Protein AF-A0A8T0IA24-F1 (afdb_monomer)

Structure (mmCIF, N/CA/C/O backbone):
data_AF-A0A8T0IA24-F1
#
_entry.id   AF-A0A8T0IA24-F1
#
loop_
_atom_site.group_PDB
_atom_site.id
_atom_site.type_symbol
_atom_site.label_atom_id
_atom_site.label_alt_id
_atom_site.label_comp_id
_atom_site.label_asym_id
_atom_site.label_entity_id
_atom_site.label_seq_id
_atom_site.pdbx_PDB_ins_code
_atom_site.Cartn_x
_atom_site.Cartn_y
_atom_site.Cartn_z
_atom_site.occupancy
_atom_site.B_iso_or_equiv
_atom_site.auth_seq_id
_atom_site.auth_comp_id
_atom_site.auth_asym_id
_atom_site.auth_atom_id
_atom_site.pdbx_PDB_model_num
ATOM 1 N N . MET A 1 1 ? -1.704 3.290 21.723 1.00 77.25 1 MET A N 1
ATOM 2 C CA . MET A 1 1 ? -1.057 2.267 20.885 1.00 77.25 1 MET A CA 1
ATOM 3 C C . MET A 1 1 ? -0.423 1.276 21.833 1.00 77.25 1 MET A C 1
ATOM 5 O O . MET A 1 1 ? 0.234 1.722 22.770 1.00 77.25 1 MET A O 1
ATOM 9 N N . THR A 1 2 ? -0.726 -0.007 21.672 1.00 87.75 2 THR A N 1
ATOM 10 C CA . THR A 1 2 ? -0.135 -1.087 22.471 1.00 87.75 2 THR A CA 1
ATOM 11 C C . THR A 1 2 ? 1.286 -1.374 21.983 1.00 87.75 2 THR A C 1
ATOM 13 O O . THR A 1 2 ? 1.668 -0.949 20.892 1.00 87.75 2 THR A O 1
ATOM 16 N N . TRP A 1 3 ? 2.086 -2.058 22.801 1.00 87.44 3 TRP A N 1
ATOM 17 C CA . TRP A 1 3 ? 3.454 -2.428 22.429 1.00 87.44 3 TRP A CA 1
ATOM 18 C C . TRP A 1 3 ?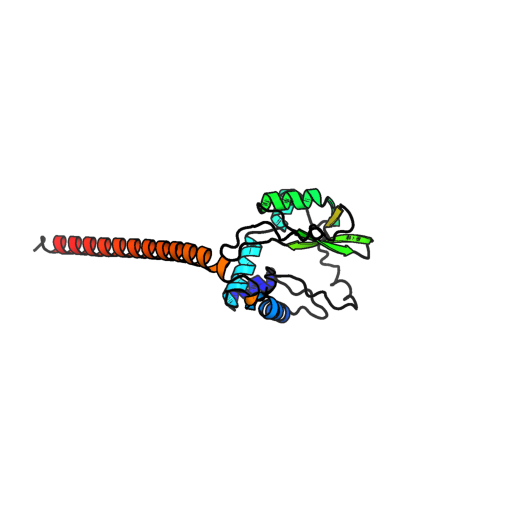 3.467 -3.474 21.300 1.00 87.44 3 TRP A C 1
ATOM 20 O O . TRP A 1 3 ? 4.249 -3.331 20.369 1.00 87.44 3 TRP A O 1
ATOM 30 N N . GLU A 1 4 ? 2.541 -4.439 21.329 1.00 91.81 4 GLU A N 1
ATOM 31 C CA . GLU A 1 4 ? 2.368 -5.471 20.291 1.00 91.81 4 GLU A CA 1
ATOM 32 C C . GLU A 1 4 ? 2.102 -4.840 18.920 1.00 91.81 4 GLU A C 1
ATOM 34 O O . GLU A 1 4 ? 2.810 -5.110 17.953 1.00 91.81 4 GLU A O 1
ATOM 39 N N . LEU A 1 5 ? 1.146 -3.906 18.850 1.00 91.94 5 LEU A N 1
ATOM 40 C CA . LEU A 1 5 ? 0.843 -3.197 17.608 1.00 91.94 5 LEU A CA 1
ATOM 41 C C . LEU A 1 5 ? 2.037 -2.373 17.115 1.00 91.94 5 LEU A C 1
ATO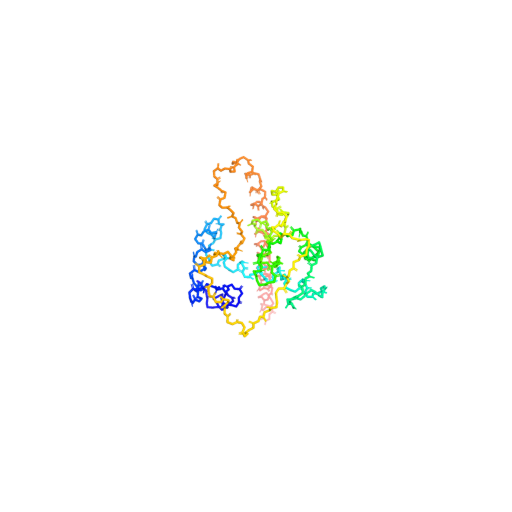M 43 O O . LEU A 1 5 ? 2.276 -2.281 15.916 1.00 91.94 5 LEU A O 1
ATOM 47 N N . GLN A 1 6 ? 2.805 -1.776 18.026 1.00 91.12 6 GLN A N 1
ATOM 48 C CA . GLN A 1 6 ? 3.988 -1.013 17.647 1.00 91.12 6 GLN A CA 1
ATOM 49 C C . GLN A 1 6 ? 5.076 -1.906 17.032 1.00 91.12 6 GLN A C 1
ATOM 51 O O . GLN A 1 6 ? 5.704 -1.490 16.060 1.00 91.12 6 GLN A O 1
ATOM 56 N N . GLU A 1 7 ? 5.296 -3.114 17.555 1.00 92.38 7 GLU A N 1
ATOM 57 C CA . GLU A 1 7 ? 6.232 -4.081 16.964 1.00 92.38 7 GLU A CA 1
ATOM 58 C C . GLU A 1 7 ? 5.786 -4.509 15.562 1.00 92.38 7 GLU A C 1
ATOM 60 O O . GLU A 1 7 ? 6.588 -4.494 14.625 1.00 92.38 7 GLU A O 1
ATOM 65 N N . GLU A 1 8 ? 4.494 -4.782 15.387 1.00 92.25 8 GLU A N 1
ATOM 66 C CA . GLU A 1 8 ? 3.909 -5.112 14.087 1.00 92.25 8 GLU A CA 1
ATOM 67 C C . GLU A 1 8 ? 4.061 -3.974 13.069 1.00 92.25 8 GLU A C 1
ATOM 69 O O . GLU A 1 8 ? 4.509 -4.175 11.935 1.00 92.25 8 GLU A O 1
ATOM 74 N N . MET A 1 9 ? 3.777 -2.739 13.485 1.00 91.38 9 MET A N 1
ATOM 75 C CA . MET A 1 9 ? 3.964 -1.556 12.647 1.00 91.38 9 MET A CA 1
ATOM 76 C C . MET A 1 9 ? 5.438 -1.309 12.307 1.00 91.38 9 M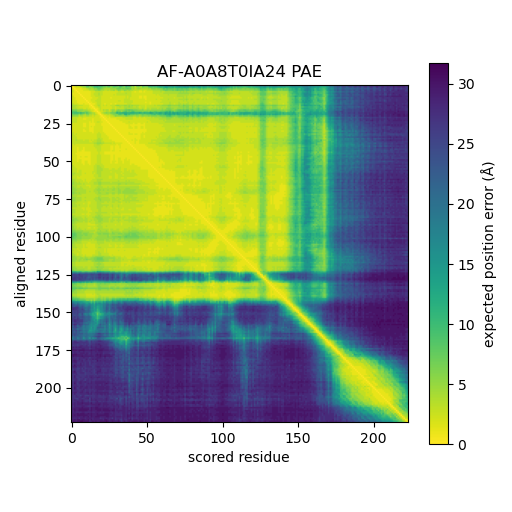ET A C 1
ATOM 78 O O . MET A 1 9 ? 5.743 -0.888 11.192 1.00 91.38 9 MET A O 1
ATOM 82 N N . LEU A 1 10 ? 6.373 -1.593 13.219 1.00 90.44 10 LEU A N 1
ATOM 83 C CA . LEU A 1 10 ? 7.811 -1.518 12.935 1.00 90.44 10 LEU A CA 1
ATOM 84 C C . LEU A 1 10 ? 8.279 -2.580 11.940 1.00 90.44 10 LEU A C 1
ATOM 86 O O . LEU A 1 10 ? 9.294 -2.366 11.285 1.00 90.44 10 LEU A O 1
ATOM 90 N N . ALA A 1 11 ? 7.580 -3.707 11.821 1.00 87.31 11 ALA A N 1
ATOM 91 C CA . ALA A 1 11 ? 7.910 -4.738 10.846 1.00 87.31 11 ALA A CA 1
ATOM 92 C C . ALA A 1 11 ? 7.288 -4.455 9.469 1.00 87.31 11 ALA A C 1
ATOM 94 O O . ALA A 1 11 ? 7.939 -4.666 8.447 1.00 87.31 11 ALA A O 1
ATOM 95 N N . LYS A 1 12 ? 6.039 -3.973 9.436 1.00 87.38 12 LYS A N 1
ATOM 96 C CA . LYS A 1 12 ? 5.219 -3.916 8.209 1.00 87.38 12 LYS A CA 1
ATOM 97 C C . LYS A 1 12 ? 5.000 -2.517 7.657 1.00 87.38 12 LYS A C 1
ATOM 99 O O . LYS A 1 12 ? 4.718 -2.362 6.476 1.00 87.38 12 LYS A O 1
ATOM 104 N N . TRP A 1 13 ? 5.163 -1.490 8.483 1.00 89.56 13 TRP A N 1
ATOM 105 C CA . TRP A 1 13 ? 4.909 -0.102 8.108 1.00 89.56 13 TRP A CA 1
ATOM 106 C C . TRP A 1 13 ? 6.083 0.799 8.480 1.00 89.56 13 TRP A C 1
ATOM 108 O O . TRP A 1 13 ? 5.983 1.774 9.235 1.00 89.56 13 TRP A O 1
ATOM 118 N N . ILE A 1 14 ? 7.234 0.436 7.927 1.00 86.81 14 ILE A N 1
ATOM 119 C CA . ILE A 1 14 ? 8.500 1.119 8.155 1.00 86.81 14 ILE A CA 1
ATOM 120 C C . ILE A 1 14 ? 8.559 2.478 7.463 1.00 86.81 14 ILE A C 1
ATOM 122 O O . ILE A 1 14 ? 8.051 2.682 6.363 1.00 86.81 14 ILE A O 1
ATOM 126 N N . SER A 1 15 ? 9.267 3.412 8.093 1.00 83.25 15 SER A N 1
ATOM 127 C CA . SER A 1 15 ? 9.655 4.662 7.448 1.00 83.25 15 SER A CA 1
ATOM 128 C C . SER A 1 15 ? 10.980 4.477 6.716 1.00 83.25 15 SER A C 1
ATOM 130 O O . SER A 1 15 ? 11.997 4.166 7.333 1.00 83.25 15 SER A O 1
ATOM 132 N N . LEU A 1 16 ? 10.979 4.721 5.407 1.00 83.62 16 LEU A N 1
ATOM 133 C CA . LEU A 1 16 ? 12.184 4.733 4.569 1.00 83.62 16 LEU A CA 1
ATOM 134 C C . LEU A 1 16 ? 12.768 6.150 4.406 1.00 83.62 16 LEU A C 1
ATOM 136 O O . LEU A 1 16 ? 13.529 6.413 3.476 1.00 83.62 16 LEU A O 1
ATOM 140 N N . SER A 1 17 ? 12.397 7.086 5.289 1.00 77.75 17 SER A N 1
ATOM 141 C CA . SER A 1 17 ? 12.823 8.480 5.186 1.00 77.75 17 SER A CA 1
ATOM 142 C C . SER A 1 17 ? 14.300 8.682 5.552 1.00 77.75 17 SER A C 1
ATOM 144 O O . SER A 1 17 ? 14.882 8.002 6.401 1.00 77.75 17 SER A O 1
ATOM 146 N N . CYS A 1 18 ? 14.911 9.670 4.896 1.00 74.38 18 CYS A N 1
ATOM 147 C CA . CYS A 1 18 ? 16.266 10.147 5.162 1.00 74.38 18 CYS A CA 1
ATOM 148 C C . CYS A 1 18 ? 16.233 11.427 6.020 1.00 74.38 18 CYS A C 1
ATOM 150 O O . CYS A 1 18 ? 15.286 12.206 5.907 1.00 74.38 18 CYS A O 1
ATOM 152 N N . PRO A 1 19 ? 17.275 11.726 6.828 1.00 76.25 19 PRO A N 1
ATOM 153 C CA . PRO A 1 19 ? 18.548 11.006 6.989 1.00 76.25 19 PRO A CA 1
ATOM 154 C C . PRO A 1 19 ? 18.501 9.841 7.990 1.00 76.25 19 PRO A C 1
ATOM 156 O O . PRO A 1 19 ? 19.468 9.089 8.101 1.00 76.25 19 PRO A O 1
ATOM 159 N N . LYS A 1 20 ? 17.413 9.709 8.751 1.00 78.38 20 LYS A N 1
ATOM 160 C CA . LYS A 1 20 ? 17.150 8.576 9.640 1.00 78.38 20 LYS A CA 1
ATOM 161 C C . LYS A 1 20 ? 15.673 8.201 9.515 1.00 78.38 20 LYS A C 1
ATOM 163 O O . LYS A 1 20 ? 14.861 9.128 9.485 1.00 78.38 20 LYS A O 1
ATOM 168 N N . PRO A 1 21 ? 15.337 6.900 9.540 1.00 82.31 21 PRO A N 1
ATOM 169 C CA . PRO A 1 21 ? 13.958 6.446 9.640 1.00 82.31 21 PRO A CA 1
ATOM 170 C C . PRO A 1 21 ? 13.218 7.146 10.781 1.00 82.31 21 PRO A C 1
ATOM 172 O O . PRO A 1 21 ? 13.741 7.246 11.894 1.00 82.31 21 PRO A O 1
ATOM 175 N N . ASN A 1 22 ? 11.993 7.599 10.516 1.00 87.19 22 ASN A N 1
ATOM 176 C CA . ASN A 1 22 ? 11.106 8.165 11.532 1.00 87.19 22 ASN A CA 1
ATOM 177 C C . ASN A 1 22 ? 9.713 7.510 11.469 1.00 87.19 22 ASN A C 1
ATOM 179 O O . ASN A 1 22 ? 8.781 8.115 10.929 1.00 87.19 22 ASN A O 1
ATOM 183 N N . PRO A 1 23 ? 9.561 6.276 11.994 1.00 89.50 23 PRO A N 1
ATOM 184 C CA . PRO A 1 23 ? 8.293 5.548 11.958 1.00 89.50 23 PRO A CA 1
ATOM 185 C C . PRO A 1 23 ? 7.157 6.303 12.657 1.00 89.50 23 PRO A C 1
ATOM 187 O O . PRO A 1 23 ? 6.099 6.494 12.070 1.00 89.50 23 PRO A O 1
ATOM 190 N N . GLU A 1 24 ? 7.391 6.847 13.855 1.00 90.88 24 GLU A N 1
ATOM 191 C CA . GLU A 1 24 ? 6.359 7.601 14.582 1.00 90.88 24 GLU A CA 1
ATOM 192 C C . GLU A 1 24 ? 5.884 8.844 13.819 1.00 90.88 24 GLU A C 1
ATOM 194 O O . GLU A 1 24 ? 4.693 9.165 13.823 1.00 90.88 24 GLU A O 1
ATOM 199 N N . GLY A 1 25 ? 6.809 9.544 13.154 1.00 90.81 25 GLY A N 1
ATOM 200 C CA . GLY A 1 25 ? 6.493 10.682 12.298 1.00 90.81 25 GLY A CA 1
ATOM 201 C C . GLY A 1 25 ? 5.598 10.291 11.125 1.00 90.81 25 GLY A C 1
ATOM 202 O O . GLY A 1 25 ? 4.593 10.967 10.898 1.00 90.81 25 GLY A O 1
ATOM 203 N N . LEU A 1 26 ? 5.926 9.186 10.444 1.00 90.00 26 LEU A N 1
ATOM 204 C CA . LEU A 1 26 ? 5.108 8.609 9.375 1.00 90.00 26 LEU A CA 1
ATOM 205 C C . LEU A 1 26 ? 3.709 8.263 9.895 1.00 90.00 26 LEU A C 1
ATOM 207 O O . LEU A 1 26 ? 2.721 8.786 9.394 1.00 90.00 26 LEU A O 1
ATOM 211 N N . TRP A 1 27 ? 3.605 7.470 10.961 1.00 93.38 27 TRP A N 1
ATOM 212 C CA . TRP A 1 27 ? 2.305 7.043 11.485 1.00 93.38 27 TRP A CA 1
ATOM 213 C C . TRP A 1 27 ? 1.459 8.231 11.956 1.00 93.38 27 TRP A C 1
ATOM 215 O O . TRP A 1 27 ? 0.252 8.275 11.745 1.00 93.38 27 TRP A O 1
ATOM 225 N N . ASN A 1 28 ? 2.068 9.241 12.581 1.00 93.69 28 ASN A N 1
ATOM 226 C CA . ASN A 1 28 ? 1.348 10.448 12.979 1.00 93.69 28 ASN A CA 1
ATOM 227 C C . ASN A 1 28 ? 0.878 11.281 11.776 1.00 93.69 28 ASN A C 1
ATOM 229 O O . ASN A 1 28 ? -0.198 11.875 11.850 1.00 93.69 28 ASN A O 1
ATOM 233 N N . HIS A 1 29 ? 1.662 11.342 10.695 1.00 90.12 29 HIS A N 1
ATOM 234 C CA . HIS A 1 29 ? 1.253 11.983 9.444 1.00 90.12 29 HIS A CA 1
ATOM 235 C C . HIS A 1 29 ? 0.041 11.268 8.843 1.00 90.12 29 HIS A C 1
ATOM 237 O O . HIS A 1 29 ? -0.993 11.898 8.626 1.00 90.12 29 HIS A O 1
ATOM 243 N N . GLU A 1 30 ? 0.148 9.952 8.675 1.00 91.38 30 GLU A N 1
ATOM 244 C CA . GLU A 1 30 ? -0.886 9.099 8.089 1.00 91.38 30 GLU A CA 1
ATOM 245 C C . GLU A 1 30 ? -2.183 9.138 8.904 1.00 91.38 30 GLU A C 1
ATOM 247 O O . GLU A 1 30 ? -3.264 9.335 8.354 1.00 91.38 30 GLU A O 1
ATOM 252 N N . TRP A 1 31 ? -2.090 9.086 10.236 1.00 92.81 31 TRP A N 1
ATOM 253 C CA . TRP A 1 31 ? -3.255 9.277 11.100 1.00 92.81 31 TRP A CA 1
ATOM 254 C C . TRP A 1 31 ? -3.908 10.648 10.890 1.00 92.81 31 TRP A C 1
ATOM 256 O O . TRP A 1 31 ? -5.110 10.732 10.667 1.00 92.81 31 TRP A O 1
ATOM 266 N N . LYS A 1 32 ? -3.135 11.739 10.960 1.00 92.25 32 LYS A N 1
ATOM 267 C CA . LYS A 1 32 ? -3.691 13.099 10.879 1.00 92.25 32 LYS A CA 1
ATOM 268 C C . LYS A 1 32 ? -4.314 13.413 9.527 1.00 92.25 32 LYS A C 1
ATOM 270 O O . LYS A 1 32 ? -5.259 14.196 9.491 1.00 92.25 32 LYS A O 1
ATOM 275 N N . LYS A 1 33 ? -3.735 12.882 8.453 1.00 86.56 33 LYS A N 1
ATOM 276 C CA . LYS A 1 33 ? -4.119 13.187 7.075 1.00 86.56 33 LYS A CA 1
ATOM 277 C C . LYS A 1 33 ? -5.202 12.250 6.544 1.00 86.56 33 LYS A C 1
ATOM 279 O O . LYS A 1 33 ? -6.047 12.709 5.786 1.00 86.56 33 LYS A O 1
ATOM 284 N N . HIS A 1 34 ? -5.168 10.976 6.927 1.00 87.12 34 HIS A N 1
ATOM 285 C CA . HIS A 1 34 ? -6.049 9.942 6.385 1.00 87.12 34 HIS A CA 1
ATOM 286 C C . HIS A 1 34 ? -6.924 9.320 7.478 1.00 87.12 34 HIS A C 1
ATOM 288 O O . HIS A 1 34 ? -8.146 9.315 7.355 1.00 87.12 34 HIS A O 1
ATOM 294 N N . GLY A 1 35 ? -6.326 8.894 8.593 1.00 89.06 35 GLY A N 1
ATOM 295 C CA . GLY A 1 35 ? -7.056 8.224 9.676 1.00 89.06 35 GLY A CA 1
ATOM 296 C C . GLY A 1 35 ? -8.181 9.052 10.305 1.00 89.06 35 GLY A C 1
ATOM 297 O O . GLY A 1 35 ? -9.268 8.529 10.538 1.00 89.06 35 GLY A O 1
ATOM 298 N N . THR A 1 36 ? -7.979 10.359 10.490 1.00 91.81 36 THR A N 1
ATOM 299 C CA . THR A 1 36 ? -8.996 11.293 11.020 1.00 91.81 36 THR A CA 1
ATOM 300 C C . THR A 1 36 ? -10.220 11.473 10.119 1.00 91.81 36 THR A C 1
ATOM 302 O O . THR A 1 36 ? -11.227 12.007 10.579 1.00 91.81 36 THR A O 1
ATOM 305 N N . CYS A 1 37 ? -10.149 11.045 8.857 1.00 87.88 37 CYS A N 1
ATOM 306 C CA . CYS A 1 37 ? -11.269 11.065 7.914 1.00 87.88 37 CYS A CA 1
ATOM 307 C C . CYS A 1 37 ? -12.043 9.738 7.882 1.00 87.88 37 CYS A C 1
ATOM 309 O O . CYS A 1 37 ? -13.034 9.610 7.160 1.00 87.88 37 CYS A O 1
ATOM 311 N N . THR A 1 38 ? -11.614 8.755 8.672 1.00 87.56 38 THR A N 1
ATOM 312 C CA . THR A 1 38 ? -12.340 7.503 8.879 1.00 87.56 38 THR A CA 1
ATOM 313 C C . THR A 1 38 ? -13.280 7.617 10.081 1.00 87.56 38 THR A C 1
ATOM 315 O O . THR A 1 38 ? -13.226 8.573 10.852 1.00 87.56 38 THR A O 1
ATOM 318 N N . TRP A 1 39 ? -14.167 6.637 10.244 1.00 89.12 39 TRP A N 1
ATOM 319 C CA . TRP A 1 39 ? -15.018 6.518 11.433 1.00 89.12 39 TRP A CA 1
ATOM 320 C C . TRP A 1 39 ? -14.285 5.880 12.628 1.00 89.12 39 TRP A C 1
ATOM 322 O O . TRP A 1 39 ? -14.849 5.803 13.717 1.00 89.12 39 TRP A O 1
ATOM 332 N N . MET A 1 40 ? -13.047 5.419 12.428 1.00 93.06 40 MET A N 1
ATOM 333 C CA . MET A 1 40 ? -12.259 4.690 13.417 1.00 93.06 40 MET A CA 1
ATOM 334 C C . MET A 1 40 ? -11.505 5.642 14.347 1.00 93.06 40 MET A C 1
ATOM 336 O O . MET A 1 40 ? -11.063 6.722 13.947 1.00 93.06 40 MET A O 1
ATOM 340 N N . ASP A 1 41 ? -11.288 5.215 15.591 1.00 95.31 41 ASP A N 1
ATOM 341 C CA . ASP A 1 41 ? -10.271 5.832 16.435 1.00 95.31 41 ASP A CA 1
ATOM 342 C C . ASP A 1 41 ? -8.853 5.429 15.981 1.00 95.31 41 ASP A C 1
ATOM 344 O O . ASP A 1 41 ? -8.651 4.569 15.120 1.00 95.31 41 ASP A O 1
ATOM 348 N N . ARG A 1 42 ? -7.840 6.067 16.575 1.00 94.56 42 ARG A N 1
ATOM 349 C CA . ARG A 1 42 ? -6.442 5.877 16.178 1.00 94.56 42 ARG A CA 1
ATOM 350 C C . ARG A 1 42 ? -5.949 4.446 16.355 1.00 94.56 42 ARG A C 1
ATOM 352 O O . ARG A 1 42 ? -5.142 4.009 15.545 1.00 94.56 42 ARG A O 1
ATOM 359 N N . LEU A 1 43 ? -6.344 3.765 17.427 1.00 95.88 43 LEU A N 1
ATOM 360 C CA . LEU A 1 43 ? -5.917 2.393 17.681 1.00 95.88 43 LEU A CA 1
ATOM 361 C C . LEU A 1 43 ? -6.537 1.467 16.632 1.00 95.88 43 LEU A C 1
ATOM 363 O O . LEU A 1 43 ? -5.791 0.836 15.887 1.00 95.88 43 LEU A O 1
ATOM 367 N N . THR A 1 44 ? -7.864 1.519 16.499 1.00 94.69 44 THR A N 1
ATOM 368 C CA . THR A 1 44 ? -8.633 0.712 15.541 1.00 94.69 44 THR A CA 1
ATOM 369 C C . THR A 1 44 ? -8.142 0.910 14.102 1.00 94.69 44 THR A C 1
ATOM 371 O O . THR A 1 44 ? -7.994 -0.055 13.358 1.00 94.69 44 THR A O 1
ATOM 374 N N . TYR A 1 45 ? -7.800 2.143 13.713 1.00 94.25 45 TYR A N 1
ATOM 375 C CA . TYR A 1 45 ? -7.246 2.452 12.390 1.00 94.25 45 TYR A CA 1
ATOM 376 C C . TYR A 1 45 ? -5.943 1.701 12.086 1.00 94.25 45 TYR A C 1
ATOM 378 O O . TYR A 1 45 ? -5.783 1.144 11.000 1.00 94.25 45 TYR A O 1
ATOM 386 N N . PHE A 1 46 ? -5.000 1.686 13.031 1.00 95.62 46 PHE A N 1
ATOM 387 C CA . PHE A 1 46 ? -3.718 1.011 12.827 1.00 95.62 46 PHE A CA 1
ATOM 388 C C . PHE A 1 46 ? -3.841 -0.508 12.916 1.00 95.62 46 PHE A C 1
ATOM 390 O O . PHE A 1 46 ? -3.206 -1.195 12.122 1.00 95.62 46 PHE A O 1
ATOM 397 N N . GLU A 1 47 ? -4.665 -1.028 13.827 1.00 95.38 47 GLU A N 1
ATOM 398 C CA . GLU A 1 47 ? -4.953 -2.467 13.906 1.00 95.38 47 GLU A CA 1
ATOM 399 C C . GLU A 1 47 ? -5.577 -2.964 12.601 1.00 95.38 47 GLU A C 1
ATOM 401 O O . GLU A 1 47 ? -5.096 -3.933 12.017 1.00 95.38 47 GLU A O 1
ATOM 406 N N . THR A 1 48 ? -6.561 -2.226 12.080 1.00 94.56 48 THR A N 1
ATOM 407 C CA . THR A 1 48 ? -7.197 -2.517 10.790 1.00 94.56 48 THR A CA 1
ATOM 408 C C . THR A 1 48 ? -6.181 -2.480 9.652 1.00 94.56 48 THR A C 1
ATOM 410 O O . THR A 1 48 ? -6.120 -3.409 8.857 1.00 94.56 48 THR A O 1
ATOM 413 N N . ALA A 1 49 ? -5.329 -1.454 9.575 1.00 93.69 49 ALA A N 1
ATOM 414 C CA . ALA A 1 49 ? -4.317 -1.367 8.521 1.00 93.69 49 ALA A CA 1
ATOM 415 C C . ALA A 1 49 ? -3.339 -2.561 8.528 1.00 93.69 49 ALA A C 1
ATOM 417 O O . ALA A 1 49 ? -2.985 -3.070 7.465 1.00 93.69 49 ALA A O 1
ATOM 418 N N . ILE A 1 50 ? -2.921 -3.026 9.711 1.00 95.12 50 ILE A N 1
ATOM 419 C CA . ILE A 1 50 ? -2.051 -4.203 9.843 1.00 95.12 50 ILE A CA 1
ATOM 420 C C . ILE A 1 50 ? -2.792 -5.495 9.478 1.00 95.12 50 ILE A C 1
ATOM 422 O O . ILE A 1 50 ? -2.214 -6.332 8.783 1.00 95.12 50 ILE A O 1
ATOM 426 N N . ALA A 1 51 ? -4.053 -5.651 9.890 1.00 94.44 51 ALA A N 1
ATOM 427 C CA . ALA A 1 51 ? -4.883 -6.796 9.511 1.00 94.44 51 ALA A CA 1
ATOM 428 C C . ALA A 1 51 ? -5.068 -6.875 7.985 1.00 94.44 51 ALA A C 1
ATOM 430 O O . ALA A 1 51 ? -4.782 -7.902 7.381 1.00 94.44 51 ALA A O 1
ATOM 431 N N . LEU A 1 52 ? -5.395 -5.759 7.331 1.00 94.69 52 LEU A N 1
ATOM 432 C CA . LEU A 1 52 ? -5.557 -5.713 5.875 1.00 94.69 52 LEU A CA 1
ATOM 433 C C . LEU A 1 52 ? -4.259 -6.031 5.123 1.00 94.69 52 LEU A C 1
ATOM 435 O O . LEU A 1 52 ? -4.293 -6.688 4.086 1.00 94.69 52 LEU A O 1
ATOM 439 N N . HIS A 1 53 ? -3.102 -5.610 5.642 1.00 92.06 53 HIS A N 1
ATOM 440 C CA . HIS A 1 53 ? -1.811 -6.000 5.070 1.00 92.06 53 HIS A CA 1
ATOM 441 C C . HIS A 1 53 ? -1.590 -7.524 5.127 1.00 92.06 53 HIS A C 1
ATOM 443 O O . HIS A 1 53 ? -0.922 -8.083 4.258 1.00 92.06 53 HIS A O 1
ATOM 449 N N . HIS A 1 54 ? -2.108 -8.203 6.152 1.00 90.38 54 HIS A N 1
ATOM 450 C CA . HIS A 1 54 ? -2.069 -9.663 6.221 1.00 90.38 54 HIS A CA 1
ATOM 451 C C . HIS A 1 54 ? -3.035 -10.322 5.247 1.00 90.38 54 HIS A C 1
ATOM 453 O O . HIS A 1 54 ? -2.623 -11.220 4.517 1.00 90.38 54 HIS A O 1
ATOM 459 N N . ASP A 1 55 ? -4.287 -9.874 5.241 1.00 91.44 55 ASP A N 1
ATOM 460 C CA . ASP A 1 55 ? -5.347 -10.486 4.442 1.00 91.44 55 ASP A CA 1
ATOM 461 C C . ASP A 1 55 ? -5.057 -10.351 2.939 1.00 91.44 55 ASP A C 1
ATOM 463 O O . ASP A 1 55 ? -5.257 -11.289 2.167 1.00 91.44 55 ASP A O 1
ATOM 467 N N . TYR A 1 56 ? -4.482 -9.216 2.528 1.00 92.56 56 TYR A N 1
ATOM 468 C CA . TYR A 1 56 ? -4.134 -8.923 1.139 1.00 92.56 56 TYR A CA 1
ATOM 469 C C . TYR A 1 56 ? -2.620 -8.957 0.894 1.00 92.56 56 TYR A C 1
ATOM 471 O O . TYR A 1 56 ? -2.011 -7.986 0.433 1.00 92.56 56 TYR A O 1
ATOM 479 N N . ASN A 1 57 ? -1.992 -10.095 1.195 1.00 94.31 57 ASN A N 1
ATOM 480 C CA . ASN A 1 57 ? -0.551 -10.291 1.039 1.00 94.31 57 ASN A CA 1
ATOM 481 C C . ASN A 1 57 ? -0.103 -10.338 -0.440 1.00 94.31 57 ASN A C 1
ATOM 483 O O . ASN A 1 57 ? 0.028 -11.396 -1.055 1.00 94.31 57 ASN A O 1
ATOM 487 N N . ILE A 1 58 ? 0.190 -9.164 -1.005 1.00 94.88 58 ILE A N 1
ATOM 488 C CA . ILE A 1 58 ? 0.612 -8.982 -2.406 1.00 94.88 58 ILE A CA 1
ATOM 489 C C . ILE A 1 58 ? 1.856 -9.804 -2.768 1.00 94.88 58 ILE A C 1
ATOM 491 O O . ILE A 1 58 ? 1.955 -10.342 -3.871 1.00 94.88 58 ILE A O 1
ATOM 495 N N . LEU A 1 59 ? 2.827 -9.901 -1.856 1.00 92.94 59 LEU A N 1
ATOM 496 C CA . LEU A 1 59 ? 4.063 -10.625 -2.140 1.00 92.94 59 LEU A CA 1
ATOM 497 C C . LEU A 1 59 ? 3.814 -12.135 -2.226 1.00 92.94 59 LEU A C 1
ATOM 499 O O . LEU A 1 59 ? 4.385 -12.804 -3.084 1.00 92.94 59 LEU A O 1
ATOM 503 N N . GLU A 1 60 ? 2.947 -12.662 -1.366 1.00 95.00 60 GLU A N 1
ATOM 504 C CA . GLU A 1 60 ? 2.504 -14.054 -1.436 1.00 95.00 60 GLU A CA 1
ATOM 505 C C . GLU A 1 60 ? 1.737 -14.342 -2.725 1.00 95.00 60 GLU A C 1
ATOM 507 O O . GLU A 1 60 ? 2.065 -15.317 -3.400 1.00 95.00 60 GLU A O 1
ATOM 512 N N . ALA A 1 61 ? 0.812 -13.460 -3.120 1.00 96.44 61 ALA A N 1
ATOM 513 C CA . ALA A 1 61 ? 0.087 -13.575 -4.384 1.00 96.44 61 ALA A CA 1
ATOM 514 C C . ALA A 1 61 ? 1.043 -13.733 -5.579 1.00 96.44 61 ALA A C 1
ATOM 516 O O . ALA A 1 61 ? 0.896 -14.646 -6.390 1.00 96.44 61 ALA A O 1
ATOM 517 N N . PHE A 1 62 ? 2.082 -12.897 -5.651 1.00 97.06 62 PHE A N 1
ATOM 518 C CA . PHE A 1 62 ? 3.109 -13.014 -6.685 1.00 97.06 62 PHE A CA 1
ATOM 519 C C . PHE A 1 62 ? 3.934 -14.300 -6.573 1.00 97.06 62 PHE A C 1
ATOM 521 O O . PHE A 1 62 ? 4.176 -14.963 -7.583 1.00 97.06 62 PHE A O 1
ATOM 528 N N . HIS A 1 63 ? 4.347 -14.688 -5.367 1.00 96.69 63 HIS A N 1
ATOM 529 C CA . HIS A 1 63 ? 5.153 -15.892 -5.165 1.00 96.69 63 HIS A CA 1
ATOM 530 C C . HIS A 1 63 ? 4.426 -17.179 -5.567 1.00 96.69 63 HIS A C 1
ATOM 532 O O . HIS A 1 63 ? 5.075 -18.086 -6.095 1.00 96.69 63 HIS A O 1
ATOM 538 N N . LEU A 1 64 ? 3.112 -17.266 -5.334 1.00 97.12 64 LEU A N 1
ATOM 539 C CA . LEU A 1 64 ? 2.289 -18.413 -5.735 1.00 97.12 64 LEU A CA 1
ATOM 540 C C . LEU A 1 64 ? 2.307 -18.633 -7.256 1.00 97.12 64 LEU A C 1
ATOM 542 O O . LEU A 1 64 ? 2.284 -19.775 -7.707 1.00 97.12 64 LEU A O 1
ATOM 546 N N . GLU A 1 65 ? 2.459 -17.555 -8.026 1.00 97.75 65 GLU A N 1
ATOM 547 C CA . GLU A 1 65 ? 2.532 -17.562 -9.493 1.00 97.75 65 GLU A CA 1
ATOM 548 C C . GLU A 1 65 ? 3.977 -17.475 -10.027 1.00 97.75 65 GLU A C 1
ATOM 550 O O . GLU A 1 65 ? 4.216 -17.264 -11.216 1.00 97.75 65 GLU A O 1
ATOM 555 N N . GLY A 1 66 ? 4.977 -17.650 -9.157 1.00 97.12 66 GLY A N 1
ATOM 556 C CA . GLY A 1 66 ? 6.389 -17.670 -9.546 1.00 97.12 66 GLY A CA 1
ATOM 557 C C . GLY A 1 66 ? 6.977 -16.303 -9.921 1.00 97.12 66 GLY A C 1
ATOM 558 O O . GLY A 1 66 ? 8.000 -16.244 -10.609 1.00 97.12 66 GLY A O 1
ATOM 559 N N . ILE A 1 67 ? 6.359 -15.210 -9.474 1.00 96.88 67 ILE A N 1
ATOM 560 C CA . ILE A 1 67 ? 6.823 -13.832 -9.664 1.00 96.88 67 ILE A CA 1
ATOM 561 C C . ILE A 1 67 ? 7.577 -13.395 -8.405 1.00 96.88 67 ILE A C 1
ATOM 563 O O . ILE A 1 67 ? 7.030 -13.427 -7.308 1.00 96.88 67 ILE A O 1
ATOM 567 N N . TYR A 1 68 ? 8.833 -12.963 -8.552 1.00 95.81 68 TYR A N 1
ATOM 568 C CA . TYR A 1 68 ? 9.715 -12.640 -7.422 1.00 95.81 68 TYR A CA 1
ATOM 569 C C . TYR A 1 68 ? 10.396 -11.268 -7.568 1.00 95.81 68 TYR A C 1
ATOM 571 O O . TYR A 1 68 ? 10.732 -10.876 -8.693 1.00 95.81 68 TYR A O 1
ATOM 579 N N . PRO A 1 69 ? 10.706 -10.577 -6.450 1.00 93.38 69 PRO A N 1
ATOM 580 C CA . PRO A 1 69 ? 11.575 -9.398 -6.425 1.00 93.38 69 PRO A CA 1
ATOM 581 C C . PRO A 1 69 ? 13.032 -9.804 -6.682 1.00 93.38 69 PRO A C 1
ATOM 583 O O . PRO A 1 69 ? 13.841 -9.922 -5.767 1.00 93.38 69 PRO A O 1
ATOM 586 N N . ASN A 1 70 ? 13.366 -10.084 -7.937 1.00 93.62 70 ASN A N 1
ATOM 587 C CA . ASN A 1 70 ? 14.652 -10.656 -8.354 1.00 93.62 70 ASN A CA 1
ATOM 588 C C . ASN A 1 70 ? 15.357 -9.808 -9.429 1.00 93.62 70 ASN A C 1
ATOM 590 O O . ASN A 1 70 ? 16.232 -10.296 -10.143 1.00 93.62 70 ASN A O 1
ATOM 594 N N . GLY A 1 71 ? 14.936 -8.550 -9.595 1.00 92.56 71 GLY A N 1
ATOM 595 C CA . GLY A 1 71 ? 15.484 -7.634 -10.592 1.00 92.56 71 GLY A CA 1
ATOM 596 C C . GLY A 1 71 ? 15.057 -7.939 -12.031 1.00 92.56 71 GLY A C 1
ATOM 597 O O . GLY A 1 71 ? 15.658 -7.406 -12.964 1.00 92.56 71 GLY A O 1
ATOM 598 N N . GLN A 1 72 ? 14.047 -8.789 -12.242 1.00 95.25 72 GLN A N 1
ATOM 599 C CA . GLN A 1 72 ? 13.516 -9.089 -13.573 1.00 95.25 72 GLN A CA 1
ATOM 600 C C . GLN A 1 72 ? 12.391 -8.135 -13.987 1.00 95.25 72 GLN A C 1
ATOM 602 O O . GLN A 1 72 ? 11.780 -7.445 -13.170 1.00 95.25 72 GLN A O 1
ATOM 607 N N . MET A 1 73 ? 12.128 -8.109 -15.295 1.00 97.06 73 MET A N 1
ATOM 608 C CA . MET A 1 73 ? 11.023 -7.366 -15.898 1.00 97.06 73 MET A CA 1
ATOM 609 C C . MET A 1 73 ? 9.810 -8.282 -16.065 1.00 97.06 73 MET A C 1
ATOM 611 O O . MET A 1 73 ? 9.903 -9.286 -16.775 1.00 97.06 73 MET A O 1
ATOM 615 N N . TYR A 1 74 ? 8.667 -7.885 -15.520 1.00 97.31 74 TYR A N 1
ATOM 616 C CA . TYR A 1 74 ? 7.399 -8.606 -15.648 1.00 97.31 74 TYR A CA 1
ATOM 617 C C . TYR A 1 74 ? 6.415 -7.812 -16.506 1.00 97.31 74 TYR A C 1
ATOM 619 O O . TYR A 1 74 ? 6.458 -6.579 -16.513 1.00 97.31 74 TYR A O 1
ATOM 627 N N . ASP A 1 75 ? 5.568 -8.509 -17.262 1.00 96.56 75 ASP A N 1
ATOM 628 C CA . ASP A 1 75 ? 4.476 -7.893 -18.013 1.00 96.56 75 ASP A CA 1
ATOM 629 C C . ASP A 1 75 ? 3.392 -7.398 -17.049 1.00 96.56 75 ASP A C 1
ATOM 631 O O . ASP A 1 75 ? 2.951 -8.114 -16.156 1.00 96.56 75 ASP A O 1
ATOM 635 N N . LEU A 1 76 ? 2.972 -6.142 -17.214 1.00 93.81 76 LEU A N 1
ATOM 636 C CA . LEU A 1 76 ? 1.985 -5.509 -16.337 1.00 93.81 76 LEU A CA 1
ATOM 637 C C . LEU A 1 76 ? 0.642 -6.230 -16.390 1.00 93.81 76 LEU A C 1
ATOM 639 O O . LEU A 1 76 ? -0.029 -6.314 -15.371 1.00 93.81 76 LEU A O 1
ATOM 643 N N . LEU A 1 77 ? 0.264 -6.758 -17.558 1.00 93.19 77 LEU A N 1
ATOM 644 C CA . LEU A 1 77 ? -0.964 -7.536 -17.701 1.00 93.19 77 LEU A CA 1
ATOM 645 C C . LEU A 1 77 ? -0.933 -8.792 -16.822 1.00 93.19 77 LEU A C 1
ATOM 647 O O . LEU A 1 77 ? -1.913 -9.065 -16.138 1.00 93.19 77 LEU A O 1
ATOM 651 N N . ASP A 1 78 ? 0.198 -9.501 -16.795 1.00 95.56 78 ASP A N 1
ATOM 652 C CA . ASP A 1 78 ? 0.364 -10.691 -15.959 1.00 95.56 78 ASP A CA 1
ATOM 653 C C . ASP A 1 78 ? 0.306 -10.309 -14.476 1.00 95.56 78 ASP A C 1
ATOM 655 O O . ASP A 1 78 ? -0.422 -10.932 -13.709 1.00 95.56 78 ASP A O 1
ATOM 659 N N . LEU A 1 79 ? 0.996 -9.232 -14.078 1.00 95.31 79 LEU A N 1
ATOM 660 C CA . LEU A 1 79 ? 0.949 -8.728 -12.701 1.00 95.31 79 LEU A CA 1
ATOM 661 C C . LEU A 1 79 ? -0.479 -8.360 -12.275 1.00 95.31 79 LEU A C 1
ATOM 663 O O . LEU A 1 79 ? -0.905 -8.749 -11.191 1.00 95.31 79 LEU A O 1
ATOM 667 N N . HIS A 1 80 ? -1.224 -7.643 -13.120 1.00 93.38 80 HIS A N 1
ATOM 668 C CA . HIS A 1 80 ? -2.621 -7.309 -12.847 1.00 93.38 80 HIS A CA 1
ATOM 669 C C . HIS A 1 80 ? -3.481 -8.567 -12.712 1.00 93.38 80 HIS A C 1
ATOM 671 O O . HIS A 1 80 ? -4.220 -8.674 -11.740 1.00 93.38 80 HIS A O 1
ATOM 677 N N . GLN A 1 81 ? -3.344 -9.535 -13.622 1.00 95.25 81 GLN A N 1
ATOM 678 C CA . GLN A 1 81 ? -4.143 -10.761 -13.599 1.00 95.25 81 GLN A CA 1
ATOM 679 C C . GLN A 1 81 ? -3.884 -11.608 -12.348 1.00 95.25 81 GLN A C 1
ATOM 681 O O . GLN A 1 81 ? -4.831 -12.145 -11.773 1.00 95.25 81 GLN A O 1
ATOM 686 N N . VAL A 1 82 ? -2.622 -11.730 -11.916 1.00 97.31 82 VAL A N 1
ATOM 687 C CA . VAL A 1 82 ? -2.274 -12.451 -10.681 1.00 97.31 82 VAL A CA 1
ATOM 688 C C . VAL A 1 82 ? -2.963 -11.812 -9.482 1.00 97.31 82 VAL A C 1
ATOM 690 O O . VAL A 1 82 ? -3.595 -12.510 -8.690 1.00 97.31 82 VAL A O 1
ATOM 693 N N . LEU A 1 83 ? -2.877 -10.486 -9.358 1.00 95.31 83 LEU A N 1
ATOM 694 C CA . LEU A 1 83 ? -3.462 -9.805 -8.210 1.00 95.31 83 LEU A CA 1
ATOM 695 C C . LEU A 1 83 ? -4.990 -9.773 -8.260 1.00 95.31 83 LEU A C 1
ATOM 697 O O . LEU A 1 83 ? -5.614 -9.968 -7.226 1.00 95.31 83 LEU A O 1
ATOM 701 N N . GLU A 1 84 ? -5.593 -9.585 -9.434 1.00 95.19 84 GLU A N 1
ATOM 702 C CA . GLU A 1 84 ? -7.048 -9.655 -9.609 1.00 95.19 84 GLU A CA 1
ATOM 703 C C . GLU A 1 84 ? -7.586 -11.031 -9.201 1.00 95.19 84 GLU A C 1
ATOM 705 O O . GLU A 1 84 ? -8.559 -11.117 -8.459 1.00 95.19 84 GLU A O 1
ATOM 710 N N . ASN A 1 85 ? -6.911 -12.115 -9.597 1.00 97.06 85 ASN A N 1
ATOM 711 C CA . ASN A 1 85 ? -7.308 -13.472 -9.213 1.00 97.06 85 ASN A CA 1
ATOM 712 C C . ASN A 1 85 ? -7.168 -13.726 -7.707 1.00 97.06 85 ASN A C 1
ATOM 714 O O . ASN A 1 85 ? -7.963 -14.471 -7.138 1.00 97.06 85 ASN A O 1
ATOM 718 N N . TYR A 1 86 ? -6.147 -13.143 -7.075 1.00 96.94 86 TYR A N 1
ATOM 719 C CA . TYR A 1 86 ? -5.883 -13.320 -5.648 1.00 96.94 86 TYR A CA 1
ATOM 720 C C . TYR A 1 86 ? -6.828 -12.485 -4.772 1.00 96.94 86 TYR A C 1
ATOM 722 O O . TYR A 1 86 ? -7.324 -12.971 -3.760 1.00 96.94 86 TYR A O 1
ATOM 730 N N . ILE A 1 87 ? -7.076 -11.231 -5.159 1.00 94.94 87 ILE A N 1
ATOM 731 C CA . ILE A 1 87 ? -7.880 -10.262 -4.400 1.00 94.94 87 ILE A CA 1
ATOM 732 C C . ILE A 1 87 ? -9.376 -10.433 -4.700 1.00 94.94 87 ILE A C 1
ATOM 734 O O . ILE A 1 87 ? -10.204 -10.214 -3.823 1.00 94.94 87 ILE A O 1
ATOM 738 N N . GLY A 1 88 ? -9.732 -10.825 -5.925 1.00 95.38 88 GLY A N 1
ATOM 739 C CA . GLY A 1 88 ? -11.110 -10.886 -6.420 1.00 95.38 88 GLY A CA 1
ATOM 740 C C . GLY A 1 88 ? -11.594 -9.607 -7.115 1.00 95.38 88 GLY A C 1
ATOM 741 O O . GLY A 1 88 ? -12.707 -9.599 -7.629 1.00 95.38 88 GLY A O 1
ATOM 742 N N . GLU A 1 89 ? -10.772 -8.554 -7.158 1.00 93.19 89 GLU A N 1
ATOM 743 C CA . GLU A 1 89 ? -11.040 -7.269 -7.825 1.00 93.19 89 GLU A CA 1
ATOM 744 C C . GLU A 1 89 ? -9.748 -6.691 -8.425 1.00 93.19 89 GLU A C 1
ATOM 746 O O . GLU A 1 89 ? -8.659 -7.007 -7.946 1.00 93.19 89 GLU A O 1
ATOM 751 N N . GLU A 1 90 ? -9.849 -5.830 -9.450 1.00 89.38 90 GLU A N 1
ATOM 752 C CA . GLU A 1 90 ? -8.691 -5.238 -10.154 1.00 89.38 90 GLU A CA 1
ATOM 753 C C . GLU A 1 90 ? -7.981 -4.176 -9.275 1.00 89.38 90 GLU A C 1
ATOM 755 O O . GLU A 1 90 ? -8.529 -3.082 -9.077 1.00 89.38 90 GLU A O 1
ATOM 760 N N . PRO A 1 91 ? -6.748 -4.421 -8.773 1.00 90.25 91 PRO A N 1
ATOM 761 C CA . PRO A 1 91 ? -5.982 -3.401 -8.062 1.00 90.25 91 PRO A CA 1
ATOM 762 C C . PRO A 1 91 ? -5.261 -2.459 -9.037 1.00 90.25 91 PRO A C 1
ATOM 764 O O . PRO A 1 91 ? -5.074 -2.764 -10.220 1.00 90.25 91 PRO A O 1
ATOM 767 N N . LEU A 1 92 ? -4.766 -1.327 -8.529 1.00 89.19 92 LEU A N 1
ATOM 768 C CA . LEU A 1 92 ? -3.934 -0.402 -9.306 1.00 89.19 92 LEU A CA 1
ATOM 769 C C . LEU A 1 92 ? -2.453 -0.654 -9.028 1.00 89.19 92 LEU A C 1
ATOM 771 O O . LEU A 1 92 ? -2.035 -0.675 -7.873 1.00 89.19 92 LEU A O 1
ATOM 775 N N . ILE A 1 93 ? -1.644 -0.768 -10.082 1.00 90.06 93 ILE A N 1
ATOM 776 C CA . ILE A 1 93 ? -0.187 -0.901 -9.972 1.00 90.06 93 ILE A CA 1
ATOM 777 C C . ILE A 1 93 ? 0.456 0.412 -10.407 1.00 90.06 93 ILE A C 1
ATOM 779 O O . ILE A 1 93 ? 0.272 0.865 -11.543 1.00 90.06 93 ILE A O 1
ATOM 783 N N . THR A 1 94 ? 1.252 1.013 -9.526 1.00 90.00 94 THR A N 1
ATOM 784 C CA . THR A 1 94 ? 2.046 2.199 -9.849 1.00 90.00 94 THR A CA 1
ATOM 785 C C . THR A 1 94 ? 3.523 1.858 -9.962 1.00 90.00 94 THR A C 1
ATOM 787 O O . THR A 1 94 ? 4.056 0.945 -9.328 1.00 90.00 94 THR A O 1
ATOM 790 N N . CYS A 1 95 ? 4.199 2.631 -10.799 1.00 91.00 95 CYS A N 1
ATOM 791 C CA . CYS A 1 95 ? 5.624 2.580 -11.002 1.00 91.00 95 CYS A CA 1
ATOM 792 C C . CYS A 1 95 ? 6.309 3.873 -10.569 1.00 91.00 95 CYS A C 1
ATOM 794 O O . CYS A 1 95 ? 5.805 4.981 -10.772 1.00 91.00 95 CYS A O 1
ATOM 796 N N . SER A 1 96 ? 7.541 3.723 -10.099 1.00 91.50 96 SER A N 1
ATOM 797 C CA . SER A 1 96 ? 8.545 4.782 -10.112 1.00 91.50 96 SER A CA 1
ATOM 798 C C . SER A 1 96 ? 9.501 4.563 -11.290 1.00 91.50 96 SER A C 1
ATOM 800 O O . SER A 1 96 ? 9.473 3.526 -11.959 1.00 91.50 96 SER A O 1
ATOM 802 N N . PHE A 1 97 ? 10.321 5.564 -11.609 1.00 89.06 97 PHE A N 1
ATOM 803 C CA . PHE A 1 97 ? 11.326 5.438 -12.662 1.00 89.06 97 PHE A CA 1
ATOM 804 C C . PHE A 1 97 ? 12.691 5.147 -12.043 1.00 89.06 97 PHE A C 1
ATOM 806 O O . PHE A 1 97 ? 13.158 5.888 -11.182 1.00 89.06 97 PHE A O 1
ATOM 813 N N . ASN A 1 98 ? 13.329 4.068 -12.488 1.00 87.12 98 ASN A N 1
ATOM 814 C CA . ASN A 1 98 ? 14.677 3.714 -12.083 1.00 87.12 98 ASN A CA 1
ATOM 815 C C . ASN A 1 98 ? 15.687 4.427 -12.990 1.00 87.12 98 ASN A C 1
ATOM 817 O O . ASN A 1 98 ? 15.871 4.033 -14.142 1.00 87.12 98 ASN A O 1
ATOM 821 N N . ASP A 1 99 ? 16.367 5.451 -12.474 1.00 83.50 99 ASP A N 1
ATOM 822 C CA . ASP A 1 99 ? 17.328 6.239 -13.258 1.00 83.50 99 ASP A CA 1
ATOM 823 C C . ASP A 1 99 ? 18.586 5.454 -13.664 1.00 83.50 99 ASP A C 1
ATOM 825 O O . ASP A 1 99 ? 19.220 5.779 -14.666 1.00 83.50 99 ASP A O 1
ATOM 829 N N . PHE A 1 100 ? 18.966 4.414 -12.920 1.00 84.19 100 PHE A N 1
ATOM 830 C CA . PHE A 1 100 ? 20.151 3.621 -13.247 1.00 84.19 100 PHE A CA 1
ATOM 831 C C . PHE A 1 100 ? 19.904 2.719 -14.461 1.00 84.19 100 PHE A C 1
ATOM 833 O O . PHE A 1 100 ? 20.687 2.714 -15.409 1.00 84.19 100 PHE A O 1
ATOM 840 N N . TYR A 1 101 ? 18.788 1.990 -14.453 1.00 87.12 101 TYR A N 1
ATOM 841 C CA . TYR A 1 101 ? 18.406 1.076 -15.530 1.00 87.12 101 TYR A CA 1
ATOM 842 C C . TYR A 1 101 ? 17.581 1.749 -16.636 1.00 87.12 101 TYR A C 1
ATOM 844 O O . TYR A 1 101 ? 17.381 1.149 -17.687 1.00 87.12 101 TYR A O 1
ATOM 852 N N . GLN A 1 102 ? 17.115 2.985 -16.418 1.00 91.25 102 GLN A N 1
ATOM 853 C CA . GLN A 1 102 ? 16.250 3.743 -17.329 1.00 91.25 102 GLN A CA 1
ATOM 854 C C . GLN A 1 102 ? 14.923 3.022 -17.650 1.00 91.25 102 GLN A C 1
ATOM 856 O O . GLN A 1 102 ? 14.423 3.076 -18.775 1.00 91.25 102 GLN A O 1
ATOM 861 N N . VAL A 1 103 ? 14.330 2.354 -16.654 1.00 93.00 103 VAL A N 1
ATOM 862 C CA . VAL A 1 103 ? 13.075 1.585 -16.784 1.00 93.00 103 VAL A CA 1
ATOM 863 C C . VAL A 1 103 ? 12.061 1.961 -15.706 1.00 93.00 103 VAL A C 1
ATOM 865 O O . VAL A 1 103 ? 12.419 2.499 -14.660 1.00 93.00 103 VAL A O 1
ATOM 868 N N . SER A 1 104 ? 10.783 1.661 -15.947 1.00 94.69 104 SER A N 1
ATOM 869 C CA . SER A 1 104 ? 9.770 1.712 -14.883 1.00 94.69 104 SER A CA 1
ATOM 870 C C . SER A 1 104 ? 9.974 0.531 -13.934 1.00 94.69 104 SER A C 1
ATOM 872 O O . SER A 1 104 ? 10.207 -0.583 -14.403 1.00 94.69 104 SER A O 1
ATOM 874 N N . GLN A 1 105 ? 9.870 0.760 -12.629 1.00 94.62 105 GLN A N 1
ATOM 875 C CA . GLN A 1 105 ? 9.890 -0.283 -11.604 1.00 94.62 105 GLN A CA 1
ATOM 876 C C . GLN A 1 105 ? 8.608 -0.244 -10.779 1.00 94.62 105 GLN A C 1
ATOM 878 O O . GLN A 1 105 ? 8.094 0.846 -10.535 1.00 94.62 105 GLN A O 1
ATOM 883 N N . ILE A 1 106 ? 8.124 -1.406 -10.338 1.00 93.00 106 ILE A N 1
ATOM 884 C CA . ILE A 1 106 ? 6.972 -1.509 -9.432 1.00 93.00 106 ILE A CA 1
ATOM 885 C C . ILE A 1 106 ? 7.278 -0.696 -8.167 1.00 93.00 106 ILE A C 1
ATOM 887 O O . ILE A 1 106 ? 8.390 -0.774 -7.631 1.00 93.00 106 ILE A O 1
ATOM 891 N N . TYR A 1 107 ? 6.315 0.117 -7.734 1.00 91.38 107 TYR A N 1
ATOM 892 C CA . TYR A 1 107 ? 6.465 1.017 -6.593 1.00 91.38 107 TYR A CA 1
ATOM 893 C C . TYR A 1 107 ? 5.370 0.809 -5.546 1.00 91.38 107 TYR A C 1
ATOM 895 O O . TYR A 1 107 ? 5.693 0.414 -4.431 1.00 91.38 107 TYR A O 1
ATOM 903 N N . GLU A 1 108 ? 4.098 0.998 -5.902 1.00 90.12 108 GLU A N 1
ATOM 904 C CA . GLU A 1 108 ? 2.966 0.759 -4.997 1.00 90.12 108 GLU A CA 1
ATOM 905 C C . GLU A 1 108 ? 1.891 -0.088 -5.687 1.00 90.12 108 GLU A C 1
ATOM 907 O O . GLU A 1 108 ? 1.730 -0.059 -6.911 1.00 90.12 108 GLU A O 1
ATOM 912 N N . VAL A 1 109 ? 1.131 -0.820 -4.874 1.00 91.19 109 VAL A N 1
ATOM 913 C CA . VAL A 1 109 ? -0.107 -1.493 -5.273 1.00 91.19 109 VAL A CA 1
ATOM 914 C C . VAL A 1 109 ? -1.231 -0.920 -4.421 1.00 91.19 109 VAL A C 1
ATOM 916 O O . VAL A 1 109 ? -1.122 -0.896 -3.197 1.00 91.19 109 VAL A O 1
ATOM 919 N N . PHE A 1 110 ? -2.301 -0.458 -5.061 1.00 90.75 110 PHE A N 1
ATOM 920 C CA . PHE A 1 110 ? -3.484 0.060 -4.384 1.00 90.75 110 PHE A CA 1
ATOM 921 C C . PHE A 1 110 ? -4.631 -0.933 -4.512 1.00 90.75 110 PHE A C 1
ATOM 923 O O . PHE A 1 110 ? -4.986 -1.340 -5.619 1.00 90.75 110 PHE A O 1
ATOM 930 N N . ILE A 1 111 ? -5.235 -1.259 -3.373 1.00 90.81 111 ILE A N 1
ATOM 931 C CA . ILE A 1 111 ? -6.453 -2.060 -3.271 1.00 90.81 111 ILE A CA 1
ATOM 932 C C . ILE A 1 111 ? -7.556 -1.139 -2.761 1.00 90.81 111 ILE A C 1
ATOM 934 O O . ILE A 1 111 ? -7.353 -0.410 -1.786 1.00 90.81 111 ILE A O 1
ATOM 938 N N . CYS A 1 112 ? -8.713 -1.154 -3.417 1.00 90.25 112 CYS A N 1
ATOM 939 C CA . CYS A 1 112 ? -9.873 -0.399 -2.969 1.00 90.25 112 CYS A CA 1
ATOM 940 C C . CYS A 1 112 ? -10.818 -1.321 -2.218 1.00 90.25 112 CYS A C 1
ATOM 942 O O . CYS A 1 112 ? -11.136 -2.415 -2.676 1.00 90.25 112 CYS A O 1
ATOM 944 N N . LEU A 1 113 ? -11.234 -0.862 -1.045 1.00 91.12 113 LEU A N 1
ATOM 945 C CA . LEU A 1 113 ? -12.015 -1.639 -0.099 1.00 91.12 113 LEU A CA 1
ATOM 946 C C . LEU A 1 113 ? -13.274 -0.863 0.271 1.00 91.12 113 LEU A C 1
ATOM 948 O O . LEU A 1 113 ? -13.261 0.374 0.310 1.00 91.12 113 LEU A O 1
ATOM 952 N N . ASP A 1 114 ? -14.358 -1.573 0.562 1.00 88.81 114 ASP A N 1
ATOM 953 C CA . ASP A 1 114 ? -15.547 -0.931 1.100 1.00 88.81 114 ASP A CA 1
ATOM 954 C C . ASP A 1 114 ? -15.279 -0.366 2.504 1.00 88.81 114 ASP A C 1
ATOM 956 O O . ASP A 1 114 ? -14.472 -0.876 3.281 1.00 88.81 114 ASP A O 1
ATOM 960 N N . LYS A 1 115 ? -15.971 0.725 2.835 1.00 84.31 115 LYS A N 1
ATOM 961 C CA . LYS A 1 115 ? -15.696 1.539 4.028 1.00 84.31 115 LYS A CA 1
ATOM 962 C C . LYS A 1 115 ? -15.927 0.813 5.362 1.00 84.31 115 LYS A C 1
ATOM 964 O O . LYS A 1 115 ? -15.438 1.297 6.385 1.00 84.31 115 LYS A O 1
ATOM 969 N N . PHE A 1 116 ? -16.725 -0.254 5.380 1.00 85.62 116 PHE A N 1
ATOM 970 C CA . PHE A 1 116 ? -17.213 -0.851 6.624 1.00 85.62 116 PHE A CA 1
ATOM 971 C C . PHE A 1 116 ? -16.772 -2.298 6.801 1.00 85.62 116 PHE A C 1
ATOM 973 O O . PHE A 1 116 ? -16.364 -2.660 7.897 1.00 85.62 116 PHE A O 1
ATOM 980 N N . GLN A 1 117 ? -16.862 -3.111 5.750 1.00 89.19 117 GLN A N 1
ATOM 981 C CA . GLN A 1 117 ? -16.500 -4.528 5.803 1.00 89.19 117 GLN A CA 1
ATOM 982 C C . GLN A 1 117 ? -15.084 -4.780 5.282 1.00 89.19 117 GLN A C 1
ATOM 984 O O . GLN A 1 117 ? -14.569 -5.880 5.451 1.00 89.19 117 GLN A O 1
ATOM 989 N N . PHE A 1 118 ? -14.454 -3.769 4.674 1.00 91.31 118 PHE A N 1
ATOM 990 C CA . PHE A 1 118 ? -13.128 -3.862 4.070 1.00 91.31 118 PHE A CA 1
ATOM 991 C C . PHE A 1 118 ? -12.997 -4.998 3.044 1.00 91.31 118 PHE A C 1
ATOM 993 O O . PHE A 1 118 ? -11.920 -5.571 2.862 1.00 91.31 118 PHE A O 1
ATOM 1000 N N . LEU A 1 119 ? -14.097 -5.307 2.359 1.00 93.88 119 LEU A N 1
ATOM 1001 C CA . LEU A 1 119 ? -14.139 -6.228 1.236 1.00 93.88 119 LEU A CA 1
ATOM 1002 C C . LEU A 1 119 ? -13.670 -5.516 -0.037 1.00 93.88 119 LEU A C 1
ATOM 1004 O O . LEU A 1 119 ? -13.909 -4.309 -0.182 1.00 93.88 119 LEU A O 1
ATOM 1008 N N . PRO A 1 120 ? -13.032 -6.234 -0.975 1.00 93.62 120 PRO A N 1
ATOM 1009 C CA . PRO A 1 120 ? -12.572 -5.650 -2.226 1.00 93.62 120 PRO A CA 1
ATOM 1010 C C . PRO A 1 120 ? -13.728 -5.070 -3.035 1.00 93.62 120 PRO A C 1
ATOM 1012 O O . PRO A 1 120 ? -14.819 -5.638 -3.089 1.00 93.62 120 PRO A O 1
ATOM 1015 N N . LEU A 1 121 ? -13.475 -3.928 -3.670 1.00 92.12 121 LEU A N 1
ATOM 1016 C CA . LEU A 1 121 ? -14.375 -3.326 -4.647 1.00 92.12 121 LEU A CA 1
ATOM 1017 C C . LEU A 1 121 ? -13.581 -2.712 -5.808 1.00 92.12 121 LEU A C 1
ATOM 1019 O O . LEU A 1 121 ? -12.396 -2.398 -5.642 1.00 92.12 121 LEU A O 1
ATOM 1023 N N . PRO A 1 122 ? -14.222 -2.462 -6.964 1.00 89.62 122 PRO A N 1
ATOM 1024 C CA . PRO A 1 122 ? -13.562 -1.809 -8.083 1.00 89.62 122 PRO A CA 1
ATOM 1025 C C . PRO A 1 122 ? -12.994 -0.440 -7.697 1.00 89.62 122 PRO A C 1
ATOM 1027 O O . PRO A 1 122 ? -13.721 0.453 -7.249 1.00 89.62 122 PRO A O 1
ATOM 1030 N N . CYS A 1 123 ? -11.693 -0.240 -7.910 1.00 84.69 123 CYS A N 1
ATOM 1031 C CA . CYS A 1 123 ? -11.076 1.056 -7.664 1.00 84.69 123 CYS A CA 1
ATOM 1032 C C . CYS A 1 123 ? -11.677 2.153 -8.557 1.00 84.69 123 CYS A C 1
ATOM 1034 O O . CYS A 1 123 ? -11.935 1.901 -9.737 1.00 84.69 123 CYS A O 1
AT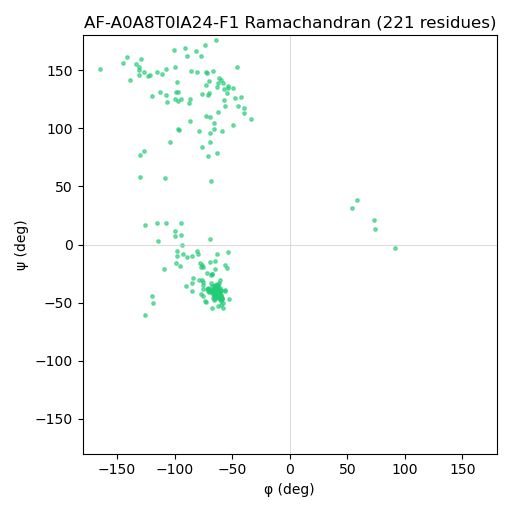OM 1036 N N . PRO A 1 124 ? -11.845 3.398 -8.059 1.00 77.00 124 PRO A N 1
ATOM 1037 C CA . PRO A 1 124 ? -12.274 4.517 -8.888 1.00 77.00 124 PRO A CA 1
ATOM 1038 C C . PRO A 1 124 ? -11.292 4.750 -10.040 1.00 77.00 124 PRO A C 1
ATOM 1040 O O . PRO A 1 124 ? -10.261 5.407 -9.902 1.00 77.00 124 PRO A O 1
ATOM 1043 N N . THR A 1 125 ? -11.614 4.226 -11.216 1.00 63.97 125 THR A N 1
ATOM 1044 C CA . THR A 1 125 ? -10.844 4.495 -12.420 1.00 63.97 125 THR A CA 1
ATOM 1045 C C . THR A 1 125 ? -11.243 5.873 -12.926 1.00 63.97 125 THR A C 1
ATOM 1047 O O . THR A 1 125 ? -12.217 6.015 -13.668 1.00 63.97 125 THR A O 1
ATOM 1050 N N . ALA A 1 126 ? -10.474 6.918 -12.610 1.00 51.59 126 ALA A N 1
ATOM 1051 C CA . ALA A 1 126 ? -10.385 7.979 -13.607 1.00 51.59 126 ALA A CA 1
ATOM 1052 C C . ALA A 1 126 ? -9.841 7.303 -14.878 1.00 51.59 126 ALA A C 1
ATOM 1054 O O . ALA A 1 126 ? -8.941 6.469 -14.774 1.00 51.59 126 ALA A O 1
ATOM 1055 N N . ALA A 1 127 ? -10.354 7.637 -16.063 1.00 47.84 127 ALA A N 1
ATOM 1056 C CA . ALA A 1 127 ? -10.007 6.969 -17.329 1.00 47.84 127 ALA A CA 1
ATOM 1057 C C . ALA A 1 127 ? -8.487 6.898 -17.651 1.00 47.84 127 ALA A C 1
ATOM 1059 O O . ALA A 1 127 ? -8.091 6.237 -18.604 1.00 47.84 127 ALA A O 1
ATOM 1060 N N . ASN A 1 128 ? -7.641 7.544 -16.839 1.00 49.38 128 ASN A N 1
ATOM 1061 C CA . ASN A 1 128 ? -6.189 7.631 -16.957 1.00 49.38 128 ASN A CA 1
ATOM 1062 C C . ASN A 1 128 ? -5.401 6.935 -15.819 1.00 49.38 128 ASN A C 1
ATOM 1064 O O . ASN A 1 128 ? -4.181 7.045 -15.806 1.00 49.38 128 ASN A O 1
ATOM 1068 N N . PHE A 1 129 ? -6.049 6.268 -14.853 1.00 54.78 129 PHE A N 1
ATOM 1069 C CA . PHE A 1 129 ? -5.406 5.799 -13.608 1.00 54.78 129 PHE A CA 1
ATOM 1070 C C . PHE A 1 129 ? -5.180 4.280 -13.496 1.00 54.78 129 PHE A C 1
ATOM 1072 O O . PHE A 1 129 ? -4.945 3.796 -12.397 1.00 54.78 129 PHE A O 1
ATOM 1079 N N . LYS A 1 130 ? -5.196 3.508 -14.594 1.00 63.72 130 LYS A N 1
ATOM 1080 C CA . LYS A 1 130 ? -4.877 2.065 -14.497 1.00 63.72 130 LYS A CA 1
ATOM 1081 C C . LYS A 1 130 ? -3.427 1.814 -14.061 1.00 63.72 130 LYS A C 1
ATOM 1083 O O . LYS A 1 130 ? -3.172 0.953 -13.230 1.00 63.72 130 LYS A O 1
ATOM 1088 N N . THR A 1 131 ? -2.485 2.596 -14.591 1.00 78.50 131 THR A N 1
ATOM 1089 C CA . THR A 1 131 ? -1.078 2.586 -14.176 1.00 78.50 131 THR A CA 1
ATOM 1090 C C . THR A 1 131 ? -0.346 3.830 -14.693 1.00 78.50 131 THR A C 1
ATOM 1092 O O . THR A 1 131 ? -0.699 4.370 -15.742 1.00 78.50 131 THR A O 1
ATOM 1095 N N . ASN A 1 132 ? 0.692 4.288 -13.985 1.00 87.88 132 ASN A N 1
ATOM 1096 C CA . ASN A 1 132 ? 1.624 5.329 -14.448 1.00 87.88 132 ASN A CA 1
ATOM 1097 C C . ASN A 1 132 ? 2.946 4.752 -15.007 1.00 87.88 132 ASN A C 1
ATOM 1099 O O . ASN A 1 132 ? 3.884 5.507 -15.283 1.00 87.88 132 ASN A O 1
ATOM 1103 N N . CYS A 1 133 ? 3.053 3.429 -15.157 1.00 89.56 133 CYS A N 1
ATOM 1104 C CA . CYS A 1 133 ? 4.218 2.786 -15.757 1.00 89.56 133 CYS A CA 1
ATOM 1105 C C . CYS A 1 133 ? 4.390 3.220 -17.225 1.00 89.56 133 CYS A C 1
ATOM 1107 O O . CYS A 1 133 ? 3.438 3.268 -18.001 1.00 89.56 133 CYS A O 1
ATOM 1109 N N . ARG A 1 134 ? 5.627 3.540 -17.632 1.00 90.69 134 ARG A N 1
ATOM 1110 C CA . ARG A 1 134 ? 5.929 4.079 -18.978 1.00 90.69 134 ARG A CA 1
ATOM 1111 C C . ARG A 1 134 ? 5.919 3.021 -20.080 1.00 90.69 134 ARG A C 1
ATOM 1113 O O . ARG A 1 134 ? 5.874 3.360 -21.259 1.00 90.69 134 ARG A O 1
ATOM 1120 N N . THR A 1 135 ? 6.041 1.755 -19.701 1.00 90.19 135 THR A N 1
ATOM 1121 C CA . THR A 1 135 ? 6.162 0.608 -20.602 1.00 90.19 135 THR A CA 1
ATOM 1122 C C . THR A 1 135 ? 5.220 -0.502 -20.150 1.00 90.19 135 THR A C 1
ATOM 1124 O O . THR A 1 135 ? 4.950 -0.586 -18.957 1.00 90.19 135 THR A O 1
ATOM 1127 N N . PRO A 1 136 ? 4.786 -1.407 -21.050 1.00 93.44 136 PRO A N 1
ATOM 1128 C CA . PRO A 1 136 ? 3.949 -2.559 -20.688 1.00 93.44 136 PRO A CA 1
ATOM 1129 C C . PRO A 1 136 ? 4.611 -3.556 -19.730 1.00 93.44 136 PRO A C 1
ATOM 1131 O O . PRO A 1 136 ? 3.959 -4.481 -19.269 1.00 93.44 136 PRO A O 1
ATOM 1134 N N . ARG A 1 137 ? 5.909 -3.385 -19.458 1.00 95.88 137 ARG A N 1
ATOM 1135 C CA . ARG A 1 137 ? 6.695 -4.198 -18.532 1.00 95.88 137 ARG A CA 1
ATOM 1136 C C . ARG A 1 137 ? 7.311 -3.316 -17.462 1.00 95.88 137 ARG A C 1
ATOM 1138 O O . ARG A 1 137 ? 7.734 -2.198 -17.776 1.00 95.88 137 ARG A O 1
ATOM 1145 N N . ALA A 1 138 ? 7.424 -3.835 -16.248 1.00 95.69 138 ALA A N 1
ATOM 1146 C CA . ALA A 1 138 ? 8.041 -3.146 -15.121 1.00 95.69 138 ALA A CA 1
ATOM 1147 C C . ALA A 1 138 ? 9.069 -4.030 -14.411 1.00 95.69 138 ALA A C 1
ATOM 1149 O O . ALA A 1 138 ? 8.916 -5.248 -14.331 1.00 95.69 138 ALA A O 1
ATOM 1150 N N . LEU A 1 139 ? 10.122 -3.395 -13.902 1.00 96.25 139 LEU A N 1
ATOM 1151 C CA . LEU A 1 139 ? 11.138 -4.025 -13.071 1.00 96.25 139 LEU A CA 1
ATOM 1152 C C . LEU A 1 139 ? 10.544 -4.354 -11.697 1.00 96.25 139 LEU A C 1
ATOM 1154 O O . LEU A 1 139 ? 10.022 -3.454 -11.038 1.00 96.25 139 LEU A O 1
ATOM 1158 N N . PHE A 1 140 ? 10.689 -5.594 -11.232 1.00 95.44 140 PHE A N 1
ATOM 1159 C CA . PHE A 1 140 ? 10.472 -5.941 -9.828 1.00 95.44 140 PHE A CA 1
ATOM 1160 C C . PHE A 1 140 ? 11.834 -5.942 -9.118 1.00 95.44 140 PHE A C 1
ATOM 1162 O O . PHE A 1 140 ? 12.604 -6.896 -9.274 1.00 95.44 140 PHE A O 1
ATOM 1169 N N . PRO A 1 141 ? 12.200 -4.853 -8.416 1.00 89.94 141 PRO A N 1
ATOM 1170 C CA . PRO A 1 141 ? 13.543 -4.705 -7.870 1.00 89.94 141 PRO A CA 1
ATOM 1171 C C . PRO A 1 141 ? 13.859 -5.791 -6.840 1.00 89.94 141 PRO A C 1
ATOM 1173 O O . PRO A 1 141 ? 13.029 -6.123 -5.998 1.00 89.94 141 PRO A O 1
ATOM 1176 N N . GLU A 1 142 ? 15.085 -6.308 -6.891 1.00 88.69 142 GLU A N 1
ATOM 1177 C CA . GLU A 1 142 ? 15.624 -7.141 -5.819 1.00 88.69 142 GLU A CA 1
ATOM 1178 C C . GLU A 1 142 ? 15.887 -6.291 -4.575 1.00 88.69 142 GLU A C 1
ATOM 1180 O O . GLU A 1 142 ? 16.382 -5.160 -4.664 1.00 88.69 142 GLU A O 1
ATOM 1185 N N . PHE A 1 143 ? 15.588 -6.846 -3.401 1.00 78.81 143 PHE A N 1
ATOM 1186 C CA . PHE A 1 143 ? 16.022 -6.236 -2.155 1.00 78.81 143 PHE A CA 1
ATOM 1187 C C . PHE A 1 143 ? 17.542 -6.376 -2.037 1.00 78.81 143 PHE A C 1
ATOM 1189 O O . PHE A 1 143 ? 18.053 -7.473 -1.828 1.00 78.81 143 PHE A O 1
ATOM 1196 N N . ASN A 1 144 ? 18.277 -5.270 -2.165 1.00 65.31 144 ASN A N 1
ATOM 1197 C CA . ASN A 1 144 ? 19.725 -5.269 -1.988 1.00 65.31 144 ASN A CA 1
ATOM 1198 C C . ASN A 1 144 ? 20.095 -4.810 -0.563 1.00 65.31 144 ASN A C 1
ATOM 1200 O O . ASN A 1 144 ? 20.172 -3.604 -0.328 1.00 65.31 144 ASN A O 1
ATOM 1204 N N . PRO A 1 145 ? 20.398 -5.726 0.379 1.00 53.75 145 PRO A N 1
ATOM 1205 C CA . PRO A 1 145 ? 20.775 -5.367 1.750 1.00 53.75 145 PRO A CA 1
ATOM 1206 C C . PRO A 1 145 ? 22.147 -4.677 1.855 1.00 53.75 145 PRO A C 1
ATOM 1208 O O . PRO A 1 145 ? 22.467 -4.108 2.896 1.00 53.75 145 PRO A O 1
ATOM 1211 N N . LEU A 1 146 ? 22.977 -4.740 0.803 1.00 44.84 146 LEU A N 1
ATOM 1212 C CA . LEU A 1 146 ? 24.303 -4.107 0.734 1.00 44.84 146 LEU A CA 1
ATOM 1213 C C . LEU A 1 146 ? 24.286 -2.775 -0.020 1.00 44.84 146 LEU A C 1
ATOM 1215 O O . LEU A 1 146 ? 25.223 -1.980 0.094 1.00 44.84 146 LEU A O 1
ATOM 1219 N N . GLY A 1 147 ? 23.221 -2.518 -0.777 1.00 48.06 147 GLY A N 1
ATOM 1220 C CA . GLY A 1 147 ? 22.878 -1.181 -1.207 1.00 48.06 147 GLY A CA 1
ATOM 1221 C C . GLY A 1 147 ? 22.441 -0.437 0.039 1.00 48.06 147 GLY A C 1
ATOM 1222 O O . GLY A 1 147 ? 21.294 -0.557 0.457 1.00 48.06 147 GLY A O 1
ATOM 1223 N N . GLY A 1 148 ? 23.352 0.319 0.660 1.00 42.34 148 GLY A N 1
ATOM 1224 C CA . GLY A 1 148 ? 22.933 1.34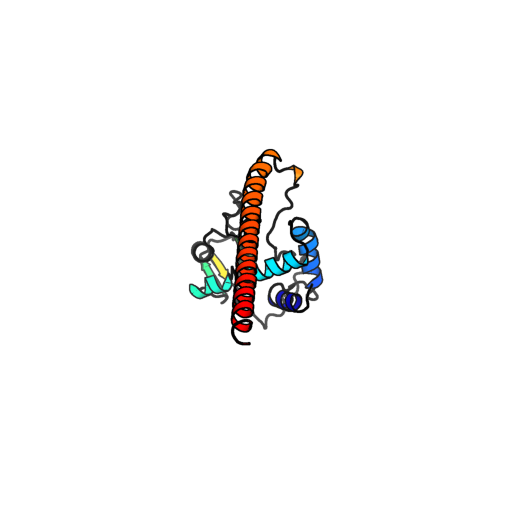8 1.611 1.00 42.34 148 GLY A CA 1
ATOM 1225 C C . GLY A 1 148 ? 21.769 2.146 1.004 1.00 42.34 148 GLY A C 1
ATOM 1226 O O . GLY A 1 148 ? 21.682 2.194 -0.230 1.00 42.34 148 GLY A O 1
ATOM 1227 N N . PRO A 1 149 ? 20.874 2.735 1.827 1.00 47.28 149 PRO A N 1
ATOM 1228 C CA . PRO A 1 149 ? 19.732 3.493 1.316 1.00 47.28 149 PRO A CA 1
ATOM 1229 C C . PRO A 1 149 ? 20.222 4.351 0.149 1.00 47.28 149 PRO A C 1
ATOM 1231 O O . PRO A 1 149 ? 21.273 4.985 0.327 1.00 47.28 149 PRO A O 1
ATOM 1234 N N . PRO A 1 150 ? 19.581 4.275 -1.041 1.00 50.56 150 PRO A N 1
ATOM 1235 C CA . PRO A 1 150 ? 20.080 4.926 -2.247 1.00 50.56 150 PRO A CA 1
ATOM 1236 C C . PRO A 1 150 ? 20.506 6.323 -1.839 1.00 50.56 150 PRO A C 1
ATOM 1238 O O . PRO A 1 150 ? 19.691 7.016 -1.233 1.00 50.56 150 PRO A O 1
ATOM 1241 N N . SER A 1 151 ? 21.798 6.642 -2.019 1.00 48.38 151 SER A N 1
ATOM 1242 C CA . SER A 1 151 ? 22.445 7.854 -1.495 1.00 48.38 151 SER A CA 1
ATOM 1243 C C . SER A 1 151 ? 21.433 8.986 -1.504 1.00 48.38 151 SER A C 1
ATOM 1245 O O . SER A 1 151 ? 21.025 9.362 -2.604 1.00 48.38 151 SER A O 1
ATOM 1247 N N . CYS A 1 152 ? 20.954 9.379 -0.309 1.00 48.06 152 CYS A N 1
ATOM 1248 C CA . CYS A 1 152 ? 19.659 10.042 -0.142 1.00 48.06 152 CYS A CA 1
ATOM 1249 C C . CYS A 1 152 ? 19.437 11.038 -1.284 1.00 48.06 152 CYS A C 1
ATOM 1251 O O . CYS A 1 152 ? 20.229 11.985 -1.390 1.00 48.06 152 CYS A O 1
ATOM 1253 N N . PRO A 1 153 ? 18.457 10.813 -2.178 1.00 47.44 153 PRO A N 1
ATOM 1254 C CA . PRO A 1 153 ? 18.225 11.742 -3.265 1.00 47.44 153 PRO A CA 1
ATOM 1255 C C . PRO A 1 153 ? 18.039 13.138 -2.665 1.00 47.44 153 PRO A C 1
ATOM 1257 O O . PRO A 1 153 ? 17.359 13.312 -1.657 1.00 47.44 153 PRO A O 1
ATOM 1260 N N . VAL A 1 154 ? 18.666 14.148 -3.271 1.00 40.53 154 VAL A N 1
ATOM 1261 C CA . VAL A 1 154 ? 18.594 15.559 -2.829 1.00 40.53 154 VAL A CA 1
ATOM 1262 C C . VAL A 1 154 ? 17.185 16.147 -3.060 1.00 40.53 154 VAL A C 1
ATOM 1264 O O . VAL A 1 154 ? 16.938 17.329 -2.837 1.00 40.53 154 VAL A O 1
ATOM 1267 N N . HIS A 1 155 ? 16.241 15.315 -3.501 1.00 36.69 155 HIS A N 1
ATOM 1268 C CA . HIS A 1 155 ? 14.836 15.639 -3.646 1.00 36.69 155 HIS A CA 1
ATOM 1269 C C . HIS A 1 155 ? 14.057 15.143 -2.424 1.00 36.69 155 HIS A C 1
ATOM 1271 O O . HIS A 1 155 ? 14.346 14.054 -1.926 1.00 36.69 155 HIS A O 1
ATOM 1277 N N . PRO A 1 156 ? 13.090 15.936 -1.927 1.00 31.47 156 PRO A N 1
ATOM 1278 C CA . PRO A 1 156 ? 12.278 15.544 -0.784 1.00 31.47 156 PRO A CA 1
ATOM 1279 C C . PRO A 1 156 ? 11.654 14.168 -1.055 1.00 31.47 156 PRO A C 1
ATOM 1281 O O . PRO A 1 156 ? 11.171 13.950 -2.172 1.00 31.47 156 PRO A O 1
ATOM 1284 N N . PRO A 1 157 ? 11.678 13.237 -0.083 1.00 35.66 157 PRO A N 1
ATOM 1285 C CA . PRO A 1 157 ? 10.975 11.975 -0.225 1.00 35.66 157 PRO A CA 1
ATOM 1286 C C . PRO A 1 157 ? 9.514 12.281 -0.545 1.00 35.66 157 PRO A C 1
ATOM 1288 O O . PRO A 1 157 ? 8.886 13.113 0.109 1.00 35.66 157 PRO A O 1
ATOM 1291 N N . SER A 1 158 ? 8.983 11.638 -1.577 1.00 34.06 158 SER A N 1
ATOM 1292 C CA . SER A 1 158 ? 7.541 11.544 -1.728 1.00 34.06 158 SER A CA 1
ATOM 1293 C C . SER A 1 158 ? 7.060 10.692 -0.554 1.00 34.06 158 SER A C 1
ATOM 1295 O O . SER A 1 158 ? 7.320 9.493 -0.535 1.00 34.06 158 SER A O 1
ATOM 1297 N N . ASP A 1 159 ? 6.456 11.324 0.452 1.00 32.81 159 ASP A N 1
ATOM 1298 C CA . ASP A 1 159 ? 5.953 10.722 1.698 1.00 32.81 159 ASP A CA 1
ATOM 1299 C C . ASP A 1 159 ? 4.745 9.799 1.451 1.00 32.81 159 ASP A C 1
ATOM 1301 O O . ASP A 1 159 ? 3.656 10.011 1.981 1.00 32.81 159 ASP A O 1
ATOM 1305 N N . HIS A 1 160 ? 4.878 8.820 0.566 1.00 37.81 160 HIS A N 1
ATOM 1306 C CA . HIS A 1 160 ? 3.760 8.032 0.066 1.00 37.81 160 HIS A CA 1
ATOM 1307 C C . HIS A 1 160 ? 4.083 6.555 0.279 1.00 37.81 160 HIS A C 1
ATOM 1309 O O . HIS A 1 160 ? 4.618 5.882 -0.594 1.00 37.81 160 HIS A O 1
ATOM 1315 N N . VAL A 1 161 ? 3.856 6.108 1.517 1.00 36.88 161 VAL A N 1
ATOM 1316 C CA . VAL A 1 161 ? 3.322 4.772 1.795 1.00 36.88 161 VAL A CA 1
ATOM 1317 C C . VAL A 1 161 ? 1.878 5.053 2.159 1.00 36.88 161 VAL A C 1
ATOM 1319 O O . VAL A 1 161 ? 1.579 5.384 3.307 1.00 36.88 161 VAL A O 1
ATOM 1322 N N . HIS A 1 162 ? 1.018 5.087 1.148 1.00 46.19 162 HIS A N 1
ATOM 1323 C CA . HIS A 1 162 ? -0.364 5.464 1.366 1.00 46.19 162 HIS A CA 1
ATOM 1324 C C . HIS A 1 162 ? -1.144 4.322 2.006 1.00 46.19 162 HIS A C 1
ATOM 1326 O O . HIS A 1 162 ? -1.142 3.179 1.558 1.00 46.19 162 HIS A O 1
ATOM 1332 N N . THR A 1 163 ? -1.832 4.695 3.070 1.00 43.19 163 THR A N 1
ATOM 1333 C CA . THR A 1 163 ? -2.930 3.968 3.703 1.00 43.19 163 THR A CA 1
ATOM 1334 C C . THR A 1 163 ? -4.129 3.835 2.772 1.00 43.19 163 THR A C 1
ATOM 1336 O O . THR A 1 163 ? -4.096 4.417 1.687 1.00 43.19 163 THR A O 1
ATOM 1339 N N . PRO A 1 164 ? -5.207 3.120 3.160 1.00 45.62 164 PRO A N 1
ATOM 1340 C CA . PRO A 1 164 ? -6.483 3.217 2.464 1.00 45.62 164 PRO A CA 1
ATOM 1341 C C . PRO A 1 164 ? -6.836 4.697 2.294 1.00 45.62 164 PRO A C 1
ATOM 1343 O O . PRO A 1 164 ? -7.201 5.386 3.248 1.00 45.62 164 PRO A O 1
ATOM 1346 N N . VAL A 1 165 ? -6.635 5.222 1.084 1.00 46.91 165 VAL A N 1
ATOM 1347 C CA . VAL A 1 165 ? -6.849 6.632 0.788 1.00 46.91 165 VAL A CA 1
ATOM 1348 C C . VAL A 1 165 ? -8.353 6.817 0.697 1.00 46.91 165 VAL A C 1
ATOM 1350 O O . VAL A 1 165 ? -8.931 6.852 -0.385 1.00 46.91 165 VAL A O 1
ATOM 1353 N N . SER A 1 166 ? -9.013 6.998 1.840 1.00 46.09 166 SER A N 1
ATOM 1354 C CA . SER A 1 166 ? -10.154 7.891 1.832 1.00 46.09 166 SER A CA 1
ATOM 1355 C C . SER A 1 166 ? -9.558 9.261 1.540 1.00 46.09 166 SER A C 1
ATOM 1357 O O . SER A 1 166 ? -8.993 9.910 2.426 1.00 46.09 166 SER A O 1
ATOM 1359 N N . TYR A 1 167 ? -9.629 9.718 0.287 1.00 50.25 167 TYR A N 1
ATOM 1360 C CA . TYR A 1 167 ? -9.683 11.158 0.083 1.00 50.25 167 TYR A CA 1
ATOM 1361 C C . TYR A 1 167 ? -10.741 11.641 1.068 1.00 50.25 167 TYR A C 1
ATOM 1363 O O . TYR A 1 167 ? -11.830 11.065 1.106 1.00 50.25 167 TYR A O 1
ATOM 1371 N N . CYS A 1 168 ? -10.404 12.606 1.922 1.00 56.78 168 CYS A N 1
ATOM 1372 C CA . CYS A 1 168 ? -11.400 13.288 2.728 1.00 56.78 168 CYS A CA 1
ATOM 1373 C C . CYS A 1 168 ? -12.309 14.009 1.725 1.00 56.78 168 CYS A C 1
ATOM 1375 O O . CYS A 1 168 ? -12.110 15.181 1.419 1.00 56.78 168 CYS A O 1
ATOM 1377 N N . THR A 1 169 ? -13.230 13.280 1.096 1.00 54.22 169 THR A N 1
ATOM 1378 C CA . THR A 1 169 ? -14.335 13.868 0.371 1.00 54.22 169 THR A CA 1
ATOM 1379 C C . THR A 1 169 ? -15.077 14.604 1.454 1.00 54.22 169 THR A C 1
ATOM 1381 O O . THR A 1 169 ? -15.523 13.981 2.421 1.00 54.22 169 THR A O 1
ATOM 1384 N N . ASP A 1 170 ? -15.083 15.928 1.349 1.00 44.31 1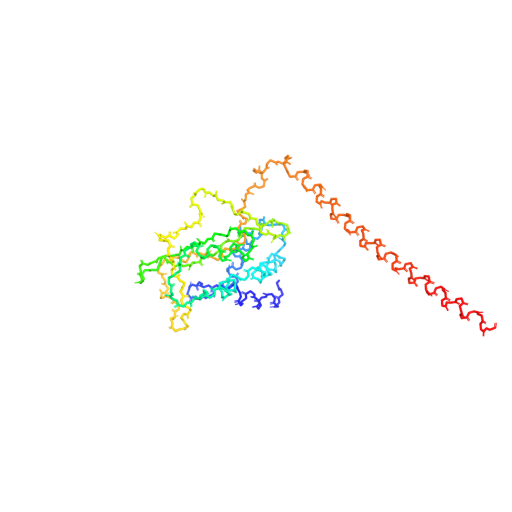70 ASP A N 1
ATOM 1385 C CA . ASP A 1 170 ? -15.854 16.792 2.221 1.00 44.31 170 ASP A CA 1
ATOM 1386 C C . ASP A 1 170 ? -17.221 16.124 2.464 1.00 44.31 170 ASP A C 1
ATOM 1388 O O . ASP A 1 170 ? -17.942 15.874 1.493 1.00 44.31 170 ASP A O 1
ATOM 1392 N N . PRO A 1 171 ? -17.564 15.757 3.714 1.00 44.62 171 PRO A N 1
ATOM 1393 C CA . PRO A 1 171 ? -18.826 15.090 4.019 1.00 44.62 171 PRO A CA 1
ATOM 1394 C C . PRO A 1 171 ? -20.047 15.887 3.544 1.00 44.62 171 PRO A C 1
ATOM 1396 O O . PRO A 1 171 ? -21.128 15.324 3.419 1.00 44.62 171 PRO A O 1
ATOM 1399 N N . THR A 1 172 ? -19.883 17.185 3.258 1.00 42.84 172 THR A N 1
ATOM 1400 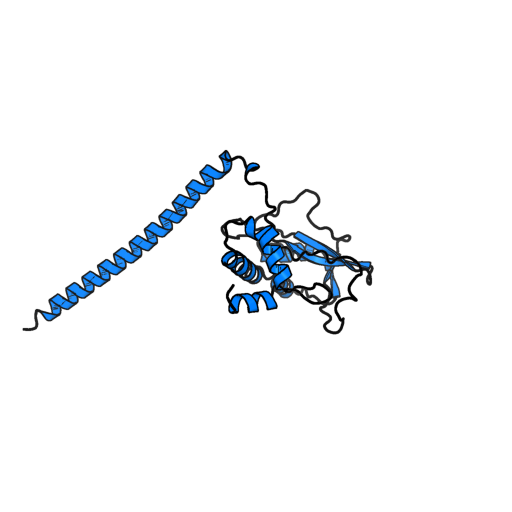C CA . THR A 1 172 ? -20.927 18.052 2.698 1.00 42.84 172 THR A CA 1
ATOM 1401 C C . THR A 1 172 ? -21.131 17.902 1.184 1.00 42.84 172 THR A C 1
ATOM 1403 O O . THR A 1 172 ? -22.089 18.457 0.650 1.00 42.84 172 THR A O 1
ATOM 1406 N N . LEU A 1 173 ? -20.273 17.149 0.484 1.00 44.66 173 LEU A N 1
ATOM 1407 C CA . LEU A 1 173 ? -20.367 16.896 -0.961 1.00 44.66 173 LEU A CA 1
ATOM 1408 C C . LEU A 1 173 ? -21.033 15.560 -1.321 1.00 44.66 173 LEU A C 1
ATOM 1410 O O . LEU A 1 173 ? -21.273 15.314 -2.503 1.00 44.66 173 LEU A O 1
ATOM 1414 N N . LEU A 1 174 ? -21.359 14.715 -0.339 1.00 45.94 174 LEU A N 1
ATOM 1415 C CA . LEU A 1 174 ? -22.277 13.596 -0.550 1.00 45.94 174 LEU A CA 1
ATOM 1416 C C . LEU A 1 174 ? -23.711 14.108 -0.346 1.00 45.94 174 LEU A C 1
ATOM 1418 O O . LEU A 1 174 ? -23.987 14.690 0.707 1.00 45.94 174 LEU A O 1
ATOM 1422 N N . PRO A 1 175 ? -24.633 13.928 -1.312 1.00 39.47 175 PRO A N 1
ATOM 1423 C CA . PRO A 1 175 ? -26.038 14.237 -1.089 1.00 39.47 175 PRO A CA 1
ATOM 1424 C C . PRO A 1 175 ? -26.527 13.440 0.124 1.00 39.47 175 PRO A C 1
ATOM 1426 O O . PRO A 1 175 ? -26.486 12.210 0.123 1.00 39.47 175 PRO A O 1
ATOM 1429 N N . LEU A 1 176 ? -26.982 14.140 1.168 1.00 49.06 176 LEU A N 1
ATOM 1430 C CA . LEU A 1 176 ? -27.511 13.533 2.400 1.00 49.06 176 LEU A CA 1
ATOM 1431 C C . LEU A 1 176 ? -28.655 12.537 2.125 1.00 49.06 176 LEU A C 1
ATOM 1433 O O . LEU A 1 176 ? -28.915 11.652 2.936 1.00 49.06 176 LEU A O 1
ATOM 1437 N N . ASP A 1 177 ? -29.279 12.645 0.954 1.00 47.50 177 ASP A N 1
ATOM 1438 C CA . ASP A 1 177 ? -30.410 11.833 0.519 1.00 47.50 177 ASP A CA 1
ATOM 1439 C C . ASP A 1 177 ? -30.017 10.403 0.079 1.00 47.50 177 ASP A C 1
ATOM 1441 O O . ASP A 1 177 ? -30.877 9.526 0.055 1.00 47.50 177 ASP A O 1
ATOM 1445 N N . GLU A 1 178 ? -28.739 10.127 -0.226 1.00 50.22 178 GLU A N 1
ATOM 1446 C CA . GLU A 1 178 ? -28.267 8.779 -0.620 1.00 50.22 178 GLU A CA 1
ATOM 1447 C C . GLU A 1 178 ? -27.687 7.962 0.548 1.00 50.22 178 GLU A C 1
ATOM 1449 O O . GLU A 1 178 ? -27.596 6.737 0.467 1.00 50.22 178 GLU A O 1
ATOM 1454 N N . LEU A 1 179 ? -27.319 8.612 1.659 1.00 48.44 179 LEU A N 1
ATOM 1455 C CA . LEU A 1 179 ? -26.768 7.935 2.839 1.00 48.44 179 LEU A CA 1
ATOM 1456 C C . LEU A 1 179 ? -27.856 7.378 3.765 1.00 48.44 179 LEU A C 1
ATOM 1458 O O . LEU A 1 179 ? -27.612 6.379 4.435 1.00 48.44 179 LEU A O 1
ATOM 1462 N N . ASN A 1 180 ? -29.045 7.985 3.798 1.00 51.25 180 ASN A N 1
ATOM 1463 C CA . ASN A 1 180 ? -30.078 7.630 4.774 1.00 51.25 180 ASN A CA 1
ATOM 1464 C C . ASN A 1 180 ? -30.643 6.200 4.611 1.00 51.25 180 ASN A C 1
ATOM 1466 O O . ASN A 1 180 ? -30.714 5.492 5.610 1.00 51.25 180 ASN A O 1
ATOM 1470 N N . PRO A 1 181 ? -30.967 5.706 3.396 1.00 49.12 181 PRO A N 1
ATOM 1471 C CA . PRO A 1 181 ? -31.568 4.375 3.253 1.00 49.12 181 PRO A CA 1
ATOM 1472 C C . PRO A 1 181 ? -30.581 3.237 3.552 1.00 49.12 181 PRO A C 1
ATOM 1474 O O . PRO A 1 181 ? -30.946 2.242 4.166 1.00 49.12 181 PRO A O 1
ATOM 1477 N N . ILE A 1 182 ? -29.314 3.400 3.151 1.00 52.56 182 ILE A N 1
ATOM 1478 C CA . ILE A 1 182 ? -28.269 2.376 3.320 1.00 52.56 182 ILE A CA 1
ATOM 1479 C C . ILE A 1 182 ? -27.802 2.306 4.781 1.00 52.56 182 ILE A C 1
ATOM 1481 O O . ILE A 1 182 ? -27.469 1.227 5.269 1.00 52.56 182 ILE A O 1
ATOM 1485 N N . TYR A 1 183 ? -27.758 3.444 5.483 1.00 51.75 183 TYR A N 1
ATOM 1486 C CA . TYR A 1 183 ? -27.444 3.463 6.912 1.00 51.75 183 TYR A CA 1
ATOM 1487 C C . TYR A 1 183 ? -28.575 2.875 7.757 1.00 51.75 183 TYR A C 1
ATOM 1489 O O . TYR A 1 183 ? -28.269 2.147 8.694 1.00 51.75 183 TYR A O 1
ATOM 1497 N N . GLU A 1 184 ? -29.841 3.148 7.430 1.00 54.19 184 GLU A N 1
ATOM 1498 C CA . GLU A 1 184 ? -30.984 2.563 8.146 1.00 54.19 184 GLU A CA 1
ATOM 1499 C C . GLU A 1 184 ? -31.042 1.039 7.949 1.00 54.19 184 GLU A C 1
ATOM 1501 O O . GLU A 1 184 ? -31.068 0.308 8.932 1.00 54.19 184 GLU A O 1
ATOM 1506 N N . GLU A 1 185 ? -30.901 0.538 6.715 1.00 62.06 185 GLU A N 1
ATOM 1507 C CA . GLU A 1 185 ? -30.930 -0.909 6.436 1.00 62.06 185 GLU A CA 1
ATOM 1508 C C . GLU A 1 185 ? -29.759 -1.671 7.093 1.00 62.06 185 GLU A C 1
ATOM 1510 O O . GLU A 1 185 ? -29.923 -2.789 7.583 1.00 62.06 185 GLU A O 1
ATOM 1515 N N . LYS A 1 186 ? -28.564 -1.063 7.160 1.00 53.97 186 LYS A N 1
ATOM 1516 C CA . LYS A 1 186 ? -27.407 -1.664 7.849 1.00 53.97 186 LYS A CA 1
ATOM 1517 C C . LYS A 1 186 ? -27.498 -1.581 9.370 1.00 53.97 186 LYS A C 1
ATOM 1519 O O . LYS A 1 186 ? -26.973 -2.467 10.043 1.00 53.97 186 LYS A O 1
ATOM 1524 N N . LEU A 1 1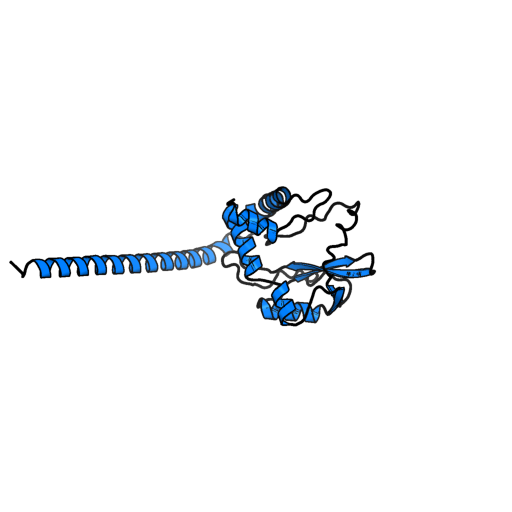87 ? -28.111 -0.527 9.908 1.00 61.22 187 LEU A N 1
ATOM 1525 C CA . LEU A 1 187 ? -28.346 -0.407 11.343 1.00 61.22 187 LEU A CA 1
ATOM 1526 C C . LEU A 1 187 ? -29.369 -1.450 11.797 1.00 61.22 187 LEU A C 1
ATOM 1528 O O . LEU A 1 187 ? -29.129 -2.099 12.808 1.00 61.22 187 LEU A O 1
ATOM 1532 N N . ASP A 1 188 ? -30.424 -1.678 11.012 1.00 69.94 188 ASP A N 1
ATOM 1533 C CA . ASP A 1 188 ? -31.410 -2.731 11.274 1.00 69.94 188 ASP A CA 1
ATOM 1534 C C . ASP A 1 188 ? -30.757 -4.122 11.248 1.00 69.94 188 ASP A C 1
ATOM 1536 O O . ASP A 1 188 ? -30.928 -4.893 12.186 1.00 69.94 188 ASP A O 1
ATOM 1540 N N . PHE A 1 189 ? -29.902 -4.414 10.258 1.00 70.31 189 PHE A N 1
ATOM 1541 C CA . PHE A 1 189 ? -29.164 -5.686 10.214 1.00 70.31 189 PHE A CA 1
ATOM 1542 C C . PHE A 1 189 ? -28.234 -5.889 11.424 1.00 70.31 189 PHE A C 1
ATOM 1544 O O . PHE A 1 189 ? -28.124 -6.990 11.962 1.00 70.31 189 PHE A O 1
ATOM 1551 N N . TYR A 1 190 ? -27.544 -4.831 11.859 1.00 53.97 190 TYR A N 1
ATOM 1552 C CA . TYR A 1 190 ? -26.646 -4.897 13.013 1.00 53.97 190 TYR A CA 1
ATOM 1553 C C . TYR A 1 190 ? -27.413 -5.048 14.336 1.00 53.97 190 TYR A C 1
ATOM 1555 O O . TYR A 1 190 ? -26.986 -5.802 15.209 1.00 53.97 190 TYR A O 1
ATOM 1563 N N . LEU A 1 191 ? -28.555 -4.369 14.476 1.00 69.31 191 LEU A N 1
ATOM 1564 C CA . LEU A 1 191 ? -29.436 -4.503 15.635 1.00 69.31 191 LEU A CA 1
ATOM 1565 C C . LEU A 1 191 ? -30.070 -5.901 15.701 1.00 69.31 191 LEU A C 1
ATOM 1567 O O . LEU A 1 191 ? -30.042 -6.506 16.768 1.00 69.31 191 LEU A O 1
ATOM 1571 N N . ASP A 1 192 ? -30.510 -6.460 14.570 1.00 79.19 192 ASP A N 1
ATOM 1572 C CA . ASP A 1 192 ? -31.019 -7.838 14.489 1.00 79.19 192 ASP A CA 1
ATOM 1573 C C . ASP A 1 192 ? -29.951 -8.870 14.900 1.00 79.19 192 ASP A C 1
ATOM 1575 O O . ASP A 1 192 ? -30.253 -9.857 15.576 1.00 79.19 192 ASP A O 1
ATOM 1579 N N . SER A 1 193 ? -28.682 -8.637 14.536 1.00 70.75 193 SER A N 1
ATOM 1580 C CA . SER A 1 193 ? -27.563 -9.489 14.958 1.00 70.75 193 SER A CA 1
ATOM 1581 C C . SER A 1 193 ? -27.367 -9.453 16.476 1.00 70.75 193 SER A C 1
ATOM 1583 O O . SER A 1 193 ? -27.225 -10.508 17.092 1.00 70.75 193 SER A O 1
ATOM 1585 N N . ILE A 1 194 ? -27.404 -8.264 17.088 1.00 75.25 194 ILE A N 1
ATOM 1586 C CA . ILE A 1 194 ? -27.269 -8.100 18.544 1.00 75.25 194 ILE A CA 1
ATOM 1587 C C . ILE A 1 194 ? -28.447 -8.744 19.282 1.00 75.25 194 ILE A C 1
ATOM 1589 O O . ILE A 1 194 ? -28.235 -9.454 20.263 1.00 75.25 194 ILE A O 1
ATOM 1593 N N . ASP A 1 195 ? -29.676 -8.542 18.805 1.00 83.19 195 ASP A N 1
ATOM 1594 C CA . ASP A 1 195 ? -30.870 -9.135 19.412 1.00 83.19 195 ASP A CA 1
ATOM 1595 C C . ASP A 1 195 ? -30.829 -10.671 19.339 1.00 83.19 195 ASP A C 1
ATOM 1597 O O . ASP A 1 195 ? -31.252 -11.349 20.278 1.00 83.19 195 ASP A O 1
ATOM 1601 N N . SER A 1 196 ? -30.259 -11.235 18.267 1.00 79.31 196 SER A N 1
ATOM 1602 C CA . SER A 1 196 ? -30.078 -12.685 18.131 1.00 79.31 196 SER A CA 1
ATOM 1603 C C . SER A 1 196 ? -29.037 -13.264 19.098 1.00 79.31 196 SER A C 1
ATOM 1605 O O . SER A 1 196 ? -29.271 -14.327 19.677 1.00 79.31 196 SER A O 1
ATOM 1607 N N . GLU A 1 197 ? -27.924 -12.557 19.326 1.00 80.38 197 GLU A N 1
ATOM 1608 C CA . GLU A 1 197 ? -26.903 -12.952 20.303 1.00 80.38 197 GLU A CA 1
ATOM 1609 C C . GLU A 1 197 ? -27.458 -12.864 21.730 1.00 80.38 197 GLU A C 1
ATOM 1611 O O . GLU A 1 197 ? -27.364 -13.831 22.488 1.00 80.38 197 GLU A O 1
ATOM 1616 N N . LEU A 1 198 ? -28.139 -11.763 22.066 1.00 75.50 198 LEU A N 1
ATOM 1617 C CA . LEU A 1 198 ? -28.771 -11.570 23.375 1.00 75.50 198 LEU A CA 1
ATOM 1618 C C . LEU A 1 198 ? -29.851 -12.619 23.667 1.00 75.50 198 LEU A C 1
ATOM 1620 O O . LEU A 1 198 ? -29.931 -13.115 24.791 1.00 75.50 198 LEU A O 1
ATOM 1624 N N . ALA A 1 199 ? -30.657 -12.990 22.668 1.00 79.94 199 ALA A N 1
ATOM 1625 C CA . ALA A 1 199 ? -31.642 -14.059 22.810 1.00 79.94 199 ALA A CA 1
ATOM 1626 C C . ALA A 1 199 ? -30.975 -15.421 23.066 1.00 79.94 199 ALA A C 1
ATOM 1628 O O . ALA A 1 199 ? -31.470 -16.209 23.874 1.00 79.94 199 ALA A O 1
ATOM 1629 N N . SER A 1 200 ? -29.836 -15.691 22.419 1.00 81.44 200 SER A N 1
ATOM 1630 C CA . SER A 1 200 ? -29.087 -16.935 22.625 1.00 81.44 200 SER A CA 1
ATOM 1631 C C . SER A 1 200 ? -28.479 -17.030 24.031 1.00 81.44 200 SER A C 1
ATOM 1633 O O . SER A 1 200 ? -28.573 -18.084 24.667 1.00 81.44 200 SER A O 1
ATOM 1635 N N . ASP A 1 201 ? -27.962 -15.916 24.556 1.00 79.00 201 ASP A N 1
ATOM 1636 C CA . ASP A 1 201 ? -27.430 -15.819 25.919 1.00 79.00 201 ASP A CA 1
ATOM 1637 C C . ASP A 1 201 ? -28.537 -15.977 26.972 1.00 79.00 201 ASP A C 1
ATOM 1639 O O . ASP A 1 201 ? -28.346 -16.631 28.004 1.00 79.00 201 ASP A O 1
ATOM 1643 N N . GLU A 1 202 ? -29.721 -15.408 26.721 1.00 83.12 202 GLU A N 1
ATOM 1644 C CA . GLU A 1 202 ? -30.868 -15.543 27.618 1.00 83.12 202 GLU A CA 1
ATOM 1645 C C . GLU A 1 202 ? -31.379 -16.992 27.663 1.00 83.12 202 GLU A C 1
ATOM 1647 O O . GLU A 1 202 ? -31.612 -17.529 28.750 1.00 83.12 202 GLU A O 1
ATOM 1652 N N . ASP A 1 203 ? -31.465 -17.672 26.517 1.00 85.50 203 ASP A N 1
ATOM 1653 C CA . ASP A 1 203 ? -31.823 -19.091 26.447 1.00 85.50 203 ASP A CA 1
ATOM 1654 C C . ASP A 1 203 ? -30.791 -19.986 27.154 1.00 85.50 203 ASP A C 1
ATOM 1656 O O . ASP A 1 203 ? -31.161 -20.926 27.873 1.00 85.50 203 ASP A O 1
ATOM 1660 N N . GLU A 1 204 ? -29.492 -19.707 27.005 1.00 81.12 204 GLU A N 1
ATOM 1661 C CA . GLU A 1 204 ? -28.441 -20.433 27.723 1.00 81.12 204 GLU A CA 1
ATOM 1662 C C . GLU A 1 204 ? -28.559 -20.228 29.241 1.00 81.12 204 GLU A C 1
ATOM 1664 O O . GLU A 1 204 ? -28.502 -21.198 30.011 1.00 81.12 204 GLU A O 1
ATOM 1669 N N . TYR A 1 205 ? -28.816 -18.993 29.676 1.00 67.44 205 TYR A N 1
ATOM 1670 C CA . TYR A 1 205 ? -29.013 -18.657 31.082 1.00 67.44 205 TYR A CA 1
ATOM 1671 C C . TYR A 1 205 ? -30.258 -19.332 31.677 1.00 67.44 205 TYR A C 1
ATOM 1673 O O . TYR A 1 205 ? -30.184 -19.927 32.756 1.00 67.44 205 TYR A O 1
ATOM 1681 N N . GLN A 1 206 ? -31.390 -19.335 30.970 1.00 78.50 206 GLN A N 1
ATOM 1682 C CA . GLN A 1 206 ? -32.599 -20.032 31.422 1.00 78.50 206 GLN A CA 1
ATOM 1683 C C . GLN A 1 206 ? -32.401 -21.554 31.475 1.00 78.50 206 GLN A C 1
ATOM 1685 O O . GLN A 1 206 ? -32.877 -22.216 32.402 1.00 78.50 206 GLN A O 1
ATOM 1690 N N . ASN A 1 207 ? -31.649 -22.127 30.533 1.00 75.81 207 ASN A N 1
ATOM 1691 C CA . ASN A 1 207 ? -31.282 -23.544 30.565 1.00 75.81 207 ASN A CA 1
ATOM 1692 C C . ASN A 1 207 ? -30.313 -23.878 31.709 1.00 75.81 207 ASN A C 1
ATOM 1694 O O . ASN A 1 207 ? -30.368 -24.976 32.268 1.00 75.81 207 ASN A O 1
ATOM 1698 N N . PHE A 1 208 ? -29.425 -22.957 32.082 1.00 74.00 208 PHE A N 1
ATOM 1699 C CA . PHE A 1 208 ? -28.587 -23.080 33.274 1.00 74.00 208 PHE A CA 1
ATOM 1700 C C . PHE A 1 208 ? -29.425 -23.045 34.560 1.00 74.00 208 PHE A C 1
ATOM 1702 O O . PHE A 1 208 ? -29.284 -23.935 35.398 1.00 74.00 208 PHE A O 1
ATOM 1709 N N . LEU A 1 209 ? -30.350 -22.089 34.696 1.00 72.88 209 LEU A N 1
ATOM 1710 C CA . LEU A 1 209 ? -31.249 -22.011 35.852 1.00 72.88 209 LEU A CA 1
ATOM 1711 C C . LEU A 1 209 ? -32.117 -23.267 35.992 1.00 72.88 209 LEU A C 1
ATOM 1713 O O . LEU A 1 209 ? -32.199 -23.825 37.083 1.00 72.88 209 LEU A O 1
ATOM 1717 N N . ARG A 1 210 ? -32.687 -23.766 34.888 1.00 77.69 210 ARG A N 1
ATOM 1718 C CA . ARG A 1 210 ? -33.526 -24.974 34.890 1.00 77.69 210 ARG A CA 1
ATOM 1719 C C . ARG A 1 210 ? -32.747 -26.234 35.281 1.00 77.69 210 ARG A C 1
ATOM 1721 O O . ARG A 1 210 ? -33.274 -27.069 36.008 1.00 77.69 210 ARG A O 1
ATOM 1728 N N . ARG A 1 211 ? -31.490 -26.369 34.835 1.00 71.19 211 ARG A N 1
ATOM 1729 C CA . ARG A 1 211 ? -30.599 -27.466 35.261 1.00 71.19 211 ARG A CA 1
ATOM 1730 C C . ARG A 1 211 ? -30.311 -27.409 36.762 1.00 71.19 211 ARG A C 1
ATOM 1732 O O . ARG A 1 211 ? -30.436 -28.423 37.433 1.00 71.19 211 ARG A O 1
ATOM 1739 N N . ASN A 1 212 ? -30.038 -26.220 37.295 1.00 66.38 212 ASN A N 1
ATOM 1740 C CA . ASN A 1 212 ? -29.763 -26.033 38.723 1.00 66.38 212 ASN A CA 1
ATOM 1741 C C . ASN A 1 212 ? -31.020 -26.100 39.617 1.00 66.38 212 ASN A C 1
ATOM 1743 O O . ASN A 1 212 ? -30.915 -26.262 40.833 1.00 66.38 212 ASN A O 1
ATOM 1747 N N . GLU A 1 213 ? -32.220 -25.923 39.059 1.00 70.12 213 GLU A N 1
ATOM 1748 C CA . GLU A 1 213 ? -33.481 -26.226 39.749 1.00 70.12 213 GLU A CA 1
ATOM 1749 C C . GLU A 1 213 ? -33.734 -27.735 39.807 1.00 70.12 213 GLU A C 1
ATOM 1751 O O . GLU A 1 213 ? -34.020 -28.245 40.885 1.00 70.12 213 GLU A O 1
ATOM 1756 N N . LEU A 1 214 ? -33.511 -28.463 38.706 1.00 58.28 214 LEU A N 1
ATOM 1757 C CA . LEU A 1 214 ? -33.616 -29.928 38.677 1.00 58.28 214 LEU A CA 1
ATOM 1758 C C . LEU A 1 214 ? -32.595 -30.612 39.603 1.00 58.28 214 LEU A C 1
ATOM 1760 O O . LEU A 1 214 ? -32.944 -31.568 40.288 1.00 58.28 214 LEU A O 1
ATOM 1764 N N . GLU A 1 215 ? -31.367 -30.093 39.694 1.00 58.31 215 GLU A N 1
ATOM 1765 C CA . GLU A 1 215 ? -30.352 -30.602 40.632 1.00 58.31 215 GLU A CA 1
ATOM 1766 C C . GLU A 1 215 ? -30.697 -30.314 42.108 1.00 58.31 215 GLU A C 1
ATOM 1768 O O . GLU A 1 215 ? -30.300 -31.074 42.989 1.00 58.31 215 GLU A O 1
ATOM 1773 N N . ARG A 1 216 ? -31.478 -29.261 42.402 1.00 55.81 216 ARG A N 1
ATOM 1774 C CA . ARG A 1 216 ? -31.977 -28.985 43.765 1.00 55.81 216 ARG A CA 1
ATOM 1775 C C . ARG A 1 216 ? -33.176 -29.846 44.156 1.00 55.81 216 ARG A C 1
ATOM 1777 O O . ARG A 1 216 ? -33.328 -30.142 45.339 1.00 55.81 216 ARG A O 1
ATOM 1784 N N . ASP A 1 217 ? -34.002 -30.243 43.194 1.00 54.50 217 ASP A N 1
ATOM 1785 C CA . ASP A 1 217 ? -35.141 -31.128 43.447 1.00 54.50 217 ASP A CA 1
ATOM 1786 C C . ASP A 1 217 ? -34.693 -32.593 43.631 1.00 54.50 217 ASP A C 1
ATOM 1788 O O . ASP A 1 217 ? -35.278 -33.308 44.442 1.00 54.50 217 ASP A O 1
ATOM 1792 N N . GLU A 1 218 ? -33.598 -33.028 42.989 1.00 54.97 218 GLU A N 1
ATOM 1793 C CA . GLU A 1 218 ? -32.998 -34.354 43.237 1.00 54.97 218 GLU A CA 1
ATOM 1794 C C . GLU A 1 218 ? -32.287 -34.465 44.605 1.00 54.97 218 GLU A C 1
ATOM 1796 O O . GLU A 1 218 ? -32.207 -35.559 45.166 1.00 54.97 218 GLU A O 1
ATOM 1801 N N . GLU A 1 219 ? -31.824 -33.356 45.199 1.00 52.50 219 GLU A N 1
ATOM 1802 C CA . GLU A 1 219 ? -31.246 -33.351 46.558 1.00 52.50 219 GLU A CA 1
ATOM 1803 C C . GLU A 1 219 ? -32.304 -33.399 47.682 1.00 52.50 219 GLU A C 1
ATOM 1805 O O . GLU A 1 219 ? -31.973 -33.718 48.828 1.00 52.50 219 GLU A O 1
ATOM 1810 N N . LEU A 1 220 ? -33.580 -33.123 47.379 1.00 50.69 220 LEU A N 1
ATOM 1811 C CA . LEU A 1 220 ? -34.681 -33.118 48.355 1.00 50.69 220 LEU A CA 1
ATOM 1812 C C . LEU A 1 220 ? -35.436 -34.455 48.469 1.00 50.69 220 LEU A C 1
ATOM 1814 O O . LEU A 1 220 ? -36.205 -34.620 49.414 1.00 50.69 220 LEU A O 1
ATOM 1818 N N . ASP A 1 221 ? -35.167 -35.424 47.590 1.00 51.31 221 ASP A N 1
ATOM 1819 C CA . ASP A 1 221 ? -35.743 -36.782 47.635 1.00 51.31 221 ASP A CA 1
ATOM 1820 C C . ASP A 1 221 ? -34.848 -37.808 48.377 1.00 51.31 221 ASP A C 1
ATOM 1822 O O . ASP A 1 221 ? -35.136 -39.009 48.383 1.00 51.31 221 ASP A O 1
ATOM 1826 N N . PHE A 1 222 ? -33.768 -37.359 49.039 1.00 51.62 222 PHE A N 1
ATOM 1827 C CA . PHE A 1 222 ? -32.827 -38.223 49.778 1.00 51.62 222 PHE A CA 1
ATOM 1828 C C . PHE A 1 222 ? -32.775 -38.008 51.309 1.00 51.62 222 PHE A C 1
ATOM 1830 O O . PHE A 1 222 ? -31.835 -38.481 51.957 1.00 51.62 222 PHE A O 1
ATOM 1837 N N . PHE A 1 223 ? -33.787 -37.367 51.910 1.00 44.09 223 PHE A N 1
ATOM 1838 C CA . PHE A 1 223 ? -33.971 -37.294 53.373 1.00 44.09 223 PHE A CA 1
ATOM 1839 C C . PHE A 1 223 ? -35.373 -37.701 53.836 1.00 44.09 223 PHE A C 1
ATOM 1841 O O . PHE A 1 223 ? -36.366 -37.207 53.262 1.00 44.09 223 PHE A O 1
#

Radius of gyration: 25.2 Å; Cα contacts (8 Å, |Δi|>4): 204; chains: 1; bounding box: 60×56×74 Å

InterPro domains:
  IPR001568 Ribonuclease T2-like [PF00445] (4-118)
  IPR001568 Ribonuclease T2-like [PTHR11240] (4-134)
  IPR033130 Ribonuclease T2, His active site 2 [PS00531] (26-37)
  IPR036430 Ribonuclease T2-like superfamily [G3DSA:3.90.730.10] (2-145)
  IPR036430 Ribonuclease T2-like superfamily [SSF55895] (4-141)

Solvent-accessible surface area (backbone atoms only — not comparable to full-atom values): 13401 Å² total; per-residue (Å²): 127,56,71,69,58,48,55,52,37,62,72,76,56,64,38,89,48,77,98,57,62,41,44,70,59,48,52,53,48,50,36,70,72,35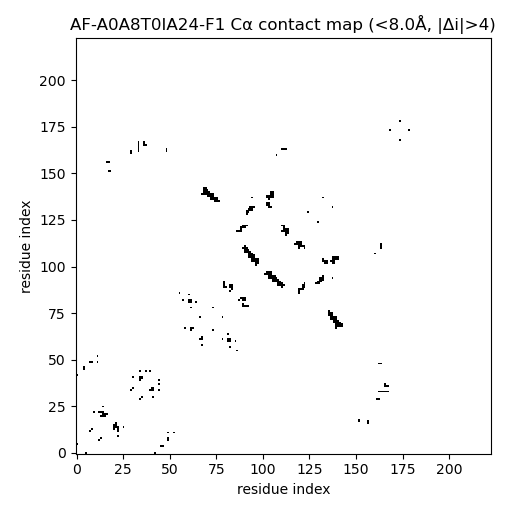,40,69,66,48,95,51,55,78,57,58,44,52,55,49,54,54,51,49,52,60,76,59,41,62,67,57,47,34,48,78,72,74,46,67,59,68,59,46,74,42,51,47,68,58,56,45,51,47,45,19,71,69,65,72,34,62,52,35,49,35,39,44,77,38,80,88,80,71,43,30,22,66,66,51,76,47,73,37,53,45,96,84,82,62,45,70,38,79,49,88,68,55,99,75,56,67,50,69,48,86,51,72,45,30,29,30,63,46,86,55,90,82,56,62,76,70,76,72,65,97,57,80,78,77,91,70,85,77,64,82,75,57,70,74,65,58,78,86,75,52,66,72,81,69,51,54,65,60,51,52,57,50,49,51,54,52,49,53,52,51,54,52,51,52,50,50,52,50,53,51,51,53,53,50,52,52,52,58,48,53,58,53,56,63,65,62,77,77,118

Nearest PDB structures (foldseek):
  1j1g-assembly1_A  TM=9.065E-01  e=3.214E-07  Momordica charantia
  1v9h-assembly1_A  TM=8.706E-01  e=2.065E-07  Momordica charantia
  1j1f-assembly1_A  TM=9.038E-01  e=4.408E-07  Momordica charantia
  1bk7-assembly1_A  TM=9.044E-01  e=3.424E-07  Momordica charantia
  1ucg-assembly2_B  TM=8.944E-01  e=3.017E-07  Momordica charantia

Foldseek 3Di:
DDPVLVVLCVVQVWALFPPDTDSVVLLVVQCVQAVVLAPDDSVRQSVVQSVVCVQQVLQVLCVVVPHHQPFDKDFVVVSQVSSCVSQVEGWAWEWDADPVVRFTATDDIGFAADRPPRRGDYDPDPVPGNYPGPDSIHTSHHDDPPCDSPPNPPDGPPSDPHTNDPPSPPPVPPDPVVPVVVVVVVVVVVVVVVVVVVVVVVVVVVVVVVVVVVVVVVVVVPD

Mean predicted aligned error: 14.38 Å

pLDDT: mean 77.82, std 19.24, range [31.47, 97.75]

Organism: Ceratodon purpureus (NCBI:txid3225)

Sequence (223 aa):
MTWELQEEMLAKWISLSCPKPNPEGLWNHEWKKHGTCTWMDRLTYFETAIALHHDYNILEAFHLEGIYPNGQMYDLLDLHQVLENYIGEEPLITCSFNDFYQVSQIYEVFICLDKFQFLPLPCPTAANFKTNCRTPRALFPEFNPLGGPPSCPVHPPSDHVHTPVSYCTDPTLLPLDELNPIYEEKLDFYLDSIDSELASDEDEYQNFLRRNELERDEELDFF

Secondary structure (DSSP, 8-state):
--HHHHHHHHHHS----SSS--HHHHHHHHHHHTGGGSSS-HHHHHHHHHHHHHHT-HHHHHHHTT--SSSEEEEHHHHHHHHHHHHSS--EEEEEEETTTTEEEEEEEE--B-TTT--B------TT-S---SSSEEEE----TTS-S-S--SSPP------S------GGGS-HHHHHHHHHHHHHHHHHHHHHHHHHHHHHHHHHHHHHHHHHHHTSS--